Protein AF-A0A9Q5I1T0-F1 (afdb_monomer_lite)

Sequence (194 aa):
MCSSDASLDITKCILMCLVHDLAEAQVGDIAPRGGIPKEEKQRLEAEAMQNFVHVMLQSSPAALRIEALWKEYEEGQTAEARFVKGKTENQTNPSDNRSYEIHLYWLEDLDRFEMASQTLEYERRYEDKQLDAFFESSIPKLNHPEVQQWGADLMQERETMLEDRRNANNTAGPSTNAPCQERIVRAEVHVGRI

Structure (mmCIF, N/CA/C/O backbone):
data_AF-A0A9Q5I1T0-F1
#
_entry.id   AF-A0A9Q5I1T0-F1
#
loop_
_atom_site.group_PDB
_atom_site.id
_atom_site.type_symbol
_atom_site.label_atom_id
_atom_site.label_alt_id
_atom_site.label_comp_id
_atom_site.label_asym_id
_atom_site.label_entity_id
_atom_site.label_seq_id
_atom_site.pdbx_PDB_ins_code
_atom_site.Cartn_x
_atom_site.Cartn_y
_atom_site.Cartn_z
_atom_site.occupancy
_atom_site.B_iso_or_equiv
_atom_site.auth_seq_id
_atom_site.auth_comp_id
_atom_site.auth_asym_id
_atom_site.auth_atom_id
_atom_site.pdbx_PDB_model_num
ATOM 1 N N . MET A 1 1 ? 10.052 -14.413 7.413 1.00 47.06 1 MET A N 1
ATOM 2 C CA . MET A 1 1 ? 10.474 -13.745 6.158 1.00 47.06 1 MET A CA 1
ATOM 3 C C . MET A 1 1 ? 9.436 -14.055 5.096 1.00 47.06 1 MET A C 1
ATOM 5 O O . MET A 1 1 ? 8.967 -15.185 5.071 1.00 47.06 1 MET A O 1
ATOM 9 N N . CYS A 1 2 ? 9.054 -13.052 4.301 1.00 57.66 2 CYS A N 1
ATOM 10 C CA . CYS A 1 2 ? 7.760 -12.914 3.610 1.00 57.66 2 CYS A CA 1
ATOM 11 C C . CYS A 1 2 ? 7.364 -14.017 2.609 1.00 57.66 2 CYS A C 1
ATOM 13 O O . CYS A 1 2 ? 6.246 -14.002 2.111 1.00 57.66 2 CYS A O 1
ATOM 15 N N . SER A 1 3 ? 8.221 -14.996 2.328 1.00 62.88 3 SER A N 1
ATOM 16 C CA . SER A 1 3 ? 7.838 -16.232 1.645 1.00 62.88 3 SER A CA 1
ATOM 17 C C . SER A 1 3 ? 8.870 -17.325 1.915 1.00 62.88 3 SER A C 1
ATOM 19 O O . SER A 1 3 ? 10.048 -17.028 2.112 1.00 62.88 3 SER A O 1
ATOM 21 N N . SER A 1 4 ? 8.434 -18.587 1.911 1.00 67.00 4 SER A N 1
ATOM 22 C CA . SER A 1 4 ? 9.336 -19.756 1.858 1.00 67.00 4 SER A CA 1
ATOM 23 C C . SER A 1 4 ? 9.615 -20.207 0.417 1.00 67.00 4 SER A C 1
ATOM 25 O O . SER A 1 4 ? 10.323 -21.189 0.202 1.00 67.00 4 SER A O 1
ATOM 27 N N . ASP A 1 5 ? 9.034 -19.516 -0.566 1.00 72.31 5 ASP A N 1
ATOM 28 C CA . ASP A 1 5 ? 9.165 -19.831 -1.982 1.00 72.31 5 ASP A CA 1
ATOM 29 C C . ASP A 1 5 ? 10.508 -19.332 -2.533 1.00 72.31 5 ASP A C 1
ATOM 31 O O . ASP A 1 5 ? 10.741 -18.131 -2.668 1.00 72.31 5 ASP A O 1
ATOM 35 N N . ALA A 1 6 ? 11.394 -20.273 -2.859 1.00 75.44 6 ALA A N 1
ATOM 36 C CA . ALA A 1 6 ? 12.711 -19.991 -3.423 1.00 75.44 6 ALA A CA 1
ATOM 37 C C . ALA A 1 6 ? 12.673 -19.568 -4.905 1.00 75.44 6 ALA A C 1
ATOM 39 O O . ALA A 1 6 ? 13.716 -19.218 -5.456 1.00 75.44 6 ALA A O 1
ATOM 40 N N . SER A 1 7 ? 11.509 -19.634 -5.561 1.00 82.44 7 SER A N 1
ATOM 41 C CA . SER A 1 7 ? 11.339 -19.220 -6.958 1.00 82.44 7 SER A CA 1
ATOM 42 C C . SER A 1 7 ? 11.072 -17.722 -7.126 1.00 82.44 7 SER A C 1
ATOM 44 O O . SER A 1 7 ? 11.237 -17.207 -8.230 1.00 82.44 7 SER A O 1
ATOM 46 N N . LEU A 1 8 ? 10.707 -17.023 -6.046 1.00 84.62 8 LEU A N 1
ATOM 47 C CA . LEU A 1 8 ? 10.447 -15.587 -6.062 1.00 84.62 8 LEU A CA 1
ATOM 48 C C . LEU A 1 8 ? 11.734 -14.785 -5.876 1.00 84.62 8 LEU A C 1
ATOM 50 O O . LEU A 1 8 ? 12.487 -15.001 -4.921 1.00 84.62 8 LEU A O 1
ATOM 54 N N . ASP A 1 9 ? 11.936 -13.777 -6.723 1.00 89.56 9 ASP A N 1
ATOM 55 C CA . ASP A 1 9 ? 12.945 -12.758 -6.453 1.00 89.56 9 ASP A CA 1
ATOM 56 C C . ASP A 1 9 ? 12.439 -11.781 -5.379 1.00 89.56 9 ASP A C 1
ATOM 58 O O . ASP A 1 9 ? 11.791 -10.769 -5.653 1.00 89.56 9 ASP A O 1
ATOM 62 N N . ILE A 1 10 ? 12.783 -12.075 -4.124 1.00 85.75 10 ILE A N 1
ATOM 63 C CA . ILE A 1 10 ? 12.432 -11.235 -2.971 1.00 85.75 10 ILE A CA 1
ATOM 64 C C . ILE A 1 10 ? 12.995 -9.816 -3.105 1.00 85.75 10 ILE A C 1
ATOM 66 O O . ILE A 1 10 ? 12.352 -8.862 -2.667 1.00 85.75 10 ILE A O 1
ATOM 70 N N . THR A 1 11 ? 14.166 -9.647 -3.728 1.00 90.81 11 THR A N 1
ATOM 71 C CA . THR A 1 11 ? 14.749 -8.312 -3.928 1.00 90.81 11 THR A CA 1
ATOM 72 C C . THR A 1 11 ? 13.861 -7.495 -4.854 1.00 90.81 11 THR A C 1
ATOM 74 O O . THR A 1 11 ? 13.558 -6.337 -4.566 1.00 90.81 11 THR A O 1
ATOM 77 N N . LYS A 1 12 ? 13.386 -8.111 -5.938 1.00 91.94 12 LYS A N 1
ATOM 78 C CA . LYS A 1 12 ? 12.440 -7.489 -6.860 1.00 91.94 12 LYS A CA 1
ATOM 79 C C . LYS A 1 12 ? 11.101 -7.181 -6.191 1.00 91.94 12 LYS A C 1
ATOM 81 O O . LYS A 1 12 ? 10.608 -6.072 -6.374 1.00 91.94 12 LYS A O 1
ATOM 86 N N . CYS A 1 13 ? 10.556 -8.091 -5.379 1.00 89.25 13 CYS A N 1
ATOM 87 C CA . CYS A 1 13 ? 9.334 -7.834 -4.609 1.00 89.25 13 CYS A CA 1
ATOM 88 C C . CYS A 1 13 ? 9.487 -6.607 -3.699 1.00 89.25 13 CYS A C 1
ATOM 90 O O . CYS A 1 13 ? 8.640 -5.723 -3.727 1.00 89.25 13 CYS A O 1
ATOM 92 N N . ILE A 1 14 ? 10.591 -6.507 -2.948 1.00 89.44 14 ILE A N 1
ATOM 93 C CA . ILE A 1 14 ? 10.866 -5.353 -2.077 1.00 89.44 14 ILE A CA 1
ATOM 94 C C . ILE A 1 14 ? 10.955 -4.063 -2.897 1.00 89.44 14 ILE A C 1
ATOM 96 O O . ILE A 1 14 ? 10.338 -3.063 -2.539 1.00 89.44 14 ILE A O 1
ATOM 100 N N . LEU A 1 15 ? 11.698 -4.073 -4.008 1.00 93.00 15 LEU A N 1
ATOM 101 C CA . LEU A 1 15 ? 11.809 -2.903 -4.882 1.00 93.00 15 LEU A CA 1
ATOM 102 C C . LEU A 1 15 ? 10.456 -2.500 -5.477 1.00 93.00 15 LEU A C 1
ATOM 104 O O . LEU A 1 15 ? 10.192 -1.312 -5.614 1.00 93.00 15 LEU A O 1
ATOM 108 N N . MET A 1 16 ? 9.602 -3.471 -5.798 1.00 93.56 16 MET A N 1
ATOM 109 C CA . MET A 1 16 ? 8.248 -3.233 -6.284 1.00 93.56 16 MET A CA 1
ATOM 110 C C . MET A 1 16 ? 7.367 -2.593 -5.202 1.00 93.56 16 MET A C 1
ATOM 112 O O . MET A 1 16 ? 6.737 -1.576 -5.480 1.00 93.56 16 MET A O 1
ATOM 116 N N . CYS A 1 17 ? 7.403 -3.096 -3.961 1.00 90.81 17 CYS A N 1
ATOM 117 C CA . CYS A 1 17 ? 6.723 -2.466 -2.823 1.00 90.81 17 CYS A CA 1
ATOM 118 C C . CYS A 1 17 ? 7.171 -1.011 -2.618 1.00 90.81 17 CYS A C 1
ATOM 120 O O . CYS A 1 17 ? 6.362 -0.162 -2.276 1.00 90.81 17 CYS A O 1
ATOM 122 N N . LEU A 1 18 ? 8.444 -0.684 -2.852 1.00 91.44 18 LEU A N 1
ATOM 123 C CA . LEU A 1 18 ? 8.934 0.691 -2.693 1.00 91.44 18 LEU A CA 1
ATOM 124 C C . LEU A 1 18 ? 8.410 1.665 -3.756 1.00 91.44 18 LEU A C 1
ATOM 126 O O . LEU A 1 18 ? 8.433 2.871 -3.523 1.00 91.44 18 LEU A O 1
ATOM 130 N N . VAL A 1 19 ? 7.993 1.175 -4.927 1.00 94.19 19 VAL A N 1
ATOM 131 C CA . VAL A 1 19 ? 7.609 2.036 -6.059 1.00 94.19 19 VAL A CA 1
ATOM 132 C C . VAL A 1 19 ? 6.123 1.991 -6.400 1.00 94.19 19 VAL A C 1
ATOM 134 O O . VAL A 1 19 ? 5.692 2.806 -7.211 1.00 94.19 19 VAL A O 1
ATOM 137 N N . HIS A 1 20 ? 5.354 1.063 -5.823 1.00 91.88 20 HIS A N 1
ATOM 138 C CA . HIS A 1 20 ? 3.963 0.819 -6.213 1.00 91.88 20 HIS A CA 1
ATOM 139 C C . HIS A 1 20 ? 3.079 2.078 -6.112 1.00 91.88 20 HIS A C 1
ATOM 141 O O . HIS A 1 20 ? 2.450 2.444 -7.103 1.00 91.88 20 HIS A O 1
ATOM 147 N N . ASP A 1 21 ? 3.179 2.807 -4.997 1.00 92.00 21 ASP A N 1
ATOM 148 C CA . ASP A 1 21 ? 2.436 4.050 -4.738 1.00 92.00 21 ASP A CA 1
ATOM 149 C C . ASP A 1 21 ? 3.263 5.322 -5.000 1.00 92.00 21 ASP A C 1
ATOM 151 O O . ASP A 1 21 ? 2.889 6.432 -4.626 1.00 92.00 21 ASP A O 1
ATOM 155 N N . LEU A 1 22 ? 4.399 5.222 -5.705 1.00 92.75 22 LEU A N 1
ATOM 156 C CA . LEU A 1 22 ? 5.249 6.392 -5.977 1.00 92.75 22 LEU A CA 1
ATOM 157 C C . LEU A 1 22 ? 4.515 7.489 -6.774 1.00 92.75 22 LEU A C 1
ATOM 159 O O . LEU A 1 22 ? 4.820 8.674 -6.627 1.00 92.75 22 LEU A O 1
ATOM 163 N N . ALA A 1 23 ? 3.537 7.116 -7.602 1.00 93.38 23 ALA A N 1
ATOM 164 C CA . ALA A 1 23 ? 2.718 8.069 -8.348 1.00 93.38 23 ALA A CA 1
ATOM 165 C C . ALA A 1 23 ? 1.843 8.957 -7.436 1.00 93.38 23 ALA A C 1
ATOM 167 O O . ALA A 1 23 ? 1.570 10.113 -7.782 1.00 93.38 23 ALA A O 1
ATOM 168 N N . GLU A 1 24 ? 1.466 8.473 -6.249 1.00 92.06 24 GLU A N 1
ATOM 169 C CA . GLU A 1 24 ? 0.634 9.205 -5.286 1.00 92.06 24 GLU A CA 1
ATOM 170 C C . GLU A 1 24 ? 1.341 10.441 -4.721 1.00 92.06 24 GLU A C 1
ATOM 172 O O . GLU A 1 24 ? 0.691 11.406 -4.324 1.00 92.06 24 GLU A O 1
ATOM 177 N N . ALA A 1 25 ? 2.675 10.495 -4.792 1.00 91.50 25 ALA A N 1
ATOM 178 C CA . ALA A 1 25 ? 3.436 11.687 -4.424 1.00 91.50 25 ALA A CA 1
ATOM 179 C C . ALA A 1 25 ? 3.082 12.920 -5.282 1.00 91.50 25 ALA A C 1
ATOM 181 O O . ALA A 1 25 ? 3.262 14.052 -4.831 1.00 91.50 25 ALA A O 1
ATOM 182 N N . GLN A 1 26 ? 2.590 12.718 -6.512 1.00 91.94 26 GLN A N 1
ATOM 183 C CA . GLN A 1 26 ? 2.137 13.798 -7.394 1.00 91.94 26 GLN A CA 1
ATOM 184 C C . GLN A 1 26 ? 0.612 13.829 -7.553 1.00 91.94 26 GLN A C 1
ATOM 186 O O . GLN A 1 26 ? 0.037 14.916 -7.615 1.00 91.94 26 GLN A O 1
ATOM 191 N N . VAL A 1 27 ? -0.041 12.668 -7.640 1.00 90.75 27 VAL A N 1
ATOM 192 C CA . VAL A 1 27 ? -1.500 12.577 -7.837 1.00 90.75 27 VAL A CA 1
ATOM 193 C C . VAL A 1 27 ? -2.272 12.838 -6.535 1.00 90.75 27 VAL A C 1
ATOM 195 O O . VAL A 1 27 ? -3.406 13.317 -6.573 1.00 90.75 27 VAL A O 1
ATOM 198 N N . GLY A 1 28 ? -1.638 12.588 -5.389 1.00 86.38 28 GLY A N 1
ATOM 199 C CA . GLY A 1 28 ? -2.303 12.413 -4.104 1.00 86.38 28 GLY A CA 1
ATOM 200 C C . GLY A 1 28 ? -2.883 11.004 -3.962 1.00 86.38 28 GLY A C 1
ATOM 201 O O . GLY A 1 28 ? -3.134 10.326 -4.958 1.00 86.38 28 GLY A O 1
ATOM 202 N N . ASP A 1 29 ? -3.119 10.589 -2.719 1.00 83.69 29 ASP A N 1
ATOM 203 C CA . ASP A 1 29 ? -3.815 9.339 -2.400 1.00 83.69 29 ASP A CA 1
ATOM 204 C C . ASP A 1 29 ? -5.290 9.444 -2.837 1.00 83.69 29 ASP A C 1
ATOM 206 O O . ASP A 1 29 ? -6.129 10.100 -2.199 1.00 83.69 29 ASP A O 1
ATOM 210 N N . ILE A 1 30 ? -5.604 8.839 -3.987 1.00 81.38 30 ILE A N 1
ATOM 211 C CA . ILE A 1 30 ? -6.975 8.741 -4.492 1.00 81.38 30 ILE A CA 1
ATOM 212 C C . ILE A 1 30 ? -7.669 7.585 -3.771 1.00 81.38 30 ILE A C 1
ATOM 214 O O . ILE A 1 30 ? -7.737 6.451 -4.258 1.00 81.38 30 ILE A O 1
ATOM 218 N N . ALA A 1 31 ? -8.285 7.909 -2.637 1.00 72.38 31 ALA A N 1
ATOM 219 C CA . ALA A 1 31 ? -9.096 6.957 -1.897 1.00 72.38 31 ALA A CA 1
ATOM 220 C C . ALA A 1 31 ? -10.288 6.442 -2.742 1.00 72.38 31 ALA A C 1
ATOM 222 O O . ALA A 1 31 ? -10.907 7.212 -3.485 1.00 72.38 31 ALA A O 1
ATOM 223 N N . PRO A 1 32 ? -10.747 5.188 -2.549 1.00 66.31 32 PRO A N 1
ATOM 224 C CA . PRO A 1 32 ? -11.898 4.625 -3.271 1.00 66.31 32 PRO A CA 1
ATOM 225 C C . PRO A 1 32 ? -13.201 5.433 -3.142 1.00 66.31 32 PRO A C 1
ATOM 227 O O . PRO A 1 32 ? -14.089 5.340 -3.987 1.00 66.31 32 PRO A O 1
ATOM 230 N N . ARG A 1 33 ? -13.332 6.240 -2.080 1.00 68.44 33 ARG A N 1
ATOM 231 C CA . ARG A 1 33 ? -14.484 7.132 -1.857 1.00 68.44 33 ARG A CA 1
ATOM 232 C C . ARG A 1 33 ? -14.395 8.446 -2.643 1.00 68.44 33 ARG A C 1
ATOM 234 O O . ARG A 1 33 ? -15.371 9.186 -2.673 1.00 68.44 33 ARG A O 1
ATOM 241 N N . GLY A 1 34 ? -13.258 8.729 -3.281 1.00 67.81 34 GLY A N 1
ATOM 242 C CA . GLY A 1 34 ? -12.997 9.948 -4.049 1.00 67.81 34 GLY A CA 1
ATOM 243 C C . GLY A 1 34 ? -13.776 10.054 -5.363 1.00 67.81 34 GLY A C 1
ATOM 244 O O . GLY A 1 34 ? -13.722 11.090 -6.016 1.00 67.81 34 GLY A O 1
ATOM 245 N N . GLY A 1 35 ? -14.511 9.008 -5.762 1.00 79.31 35 GLY A N 1
ATOM 246 C CA . GLY A 1 35 ? -15.403 9.035 -6.927 1.00 79.31 35 GLY A CA 1
ATOM 247 C C . GLY A 1 35 ? -14.695 9.039 -8.286 1.00 79.31 35 GLY A C 1
ATOM 248 O O . GLY A 1 35 ? -15.367 9.121 -9.313 1.00 79.31 35 GLY A O 1
ATOM 249 N N . ILE A 1 36 ? -13.365 8.928 -8.308 1.00 85.50 36 ILE A N 1
ATOM 250 C CA . ILE A 1 36 ? -12.577 8.815 -9.536 1.00 85.50 36 ILE A CA 1
ATOM 251 C C . ILE A 1 36 ? -12.686 7.371 -10.057 1.00 85.50 36 ILE A C 1
ATOM 253 O O . ILE A 1 36 ? -12.402 6.431 -9.309 1.00 85.50 36 ILE A O 1
ATOM 257 N N . PRO A 1 37 ? -13.104 7.157 -11.319 1.00 90.38 37 PRO A N 1
ATOM 258 C CA . PRO A 1 37 ? -13.123 5.829 -11.922 1.00 90.38 37 PRO A CA 1
ATOM 259 C C . PRO A 1 37 ? -11.736 5.182 -11.907 1.00 90.38 37 PRO A C 1
ATOM 261 O O . PRO A 1 37 ? -10.729 5.862 -12.087 1.00 90.38 37 PRO A O 1
ATOM 264 N N . LYS A 1 38 ? -11.679 3.853 -11.772 1.00 85.94 38 LYS A N 1
ATOM 265 C CA . LYS A 1 38 ? -10.409 3.106 -11.742 1.00 85.94 38 LYS A CA 1
ATOM 266 C C . LYS A 1 38 ? -9.508 3.417 -12.943 1.00 85.94 38 LYS A C 1
ATOM 268 O O . LYS A 1 38 ? -8.311 3.599 -12.776 1.00 85.94 38 LYS A O 1
ATOM 273 N N . GLU A 1 39 ? -10.092 3.497 -14.132 1.00 89.56 39 GLU A N 1
ATOM 274 C CA . GLU A 1 39 ? -9.377 3.809 -15.376 1.00 89.56 39 GLU A CA 1
ATOM 275 C C . GLU A 1 39 ? -8.750 5.208 -15.338 1.00 89.56 39 GL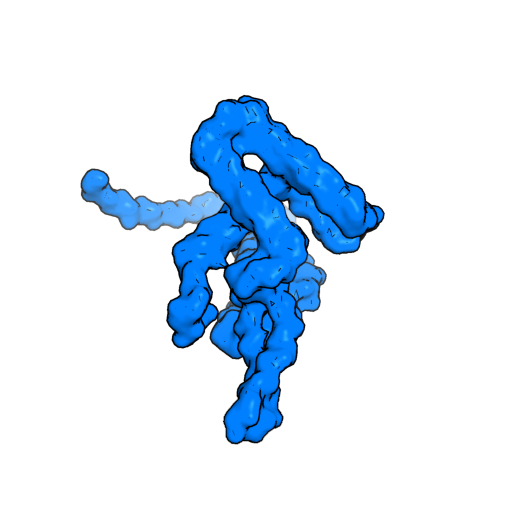U A C 1
ATOM 277 O O . GLU A 1 39 ? -7.627 5.397 -15.798 1.00 89.56 39 GLU A O 1
ATOM 282 N N . GLU A 1 40 ? -9.444 6.177 -14.738 1.00 91.50 40 GLU A N 1
ATOM 283 C CA . GLU A 1 40 ? -8.930 7.537 -14.592 1.00 91.50 40 GLU A CA 1
ATOM 284 C C . GLU A 1 40 ? -7.835 7.613 -13.523 1.00 91.50 40 GLU A C 1
ATOM 286 O O . GLU A 1 40 ? -6.821 8.260 -13.765 1.00 91.50 40 GLU A O 1
ATOM 291 N N . LYS A 1 41 ? -7.967 6.888 -12.399 1.00 90.25 41 LYS A N 1
ATOM 292 C CA . LYS A 1 41 ? -6.878 6.729 -11.411 1.00 90.25 41 LYS A CA 1
ATOM 293 C C . LYS A 1 41 ? -5.613 6.209 -12.096 1.00 90.25 41 LYS A C 1
ATOM 295 O O . LYS A 1 41 ? -4.567 6.841 -12.018 1.00 90.25 41 LYS A O 1
ATOM 300 N N . GLN A 1 42 ? -5.739 5.124 -12.859 1.00 91.00 42 GLN A N 1
ATOM 301 C CA . GLN A 1 42 ? -4.615 4.526 -13.582 1.00 91.00 42 GLN A CA 1
ATOM 302 C C . GLN A 1 42 ? -4.009 5.477 -14.620 1.00 91.00 42 GLN A C 1
ATOM 304 O O . GLN A 1 42 ? -2.789 5.525 -14.773 1.00 91.00 42 GLN A O 1
ATOM 309 N N . ARG A 1 43 ? -4.838 6.258 -15.326 1.00 95.12 43 ARG A N 1
ATOM 310 C CA . ARG A 1 43 ? -4.359 7.269 -16.277 1.00 95.12 43 ARG A CA 1
ATOM 311 C C . ARG A 1 43 ? -3.547 8.360 -15.575 1.00 95.12 43 ARG A C 1
ATOM 313 O O . ARG A 1 43 ? -2.467 8.700 -16.055 1.00 95.12 43 ARG A O 1
ATOM 320 N N . LEU A 1 44 ? -4.056 8.894 -14.463 1.00 94.31 44 LEU A N 1
ATOM 321 C CA . LEU A 1 44 ? -3.392 9.936 -13.673 1.00 94.31 44 LEU A CA 1
ATOM 322 C C . LEU A 1 44 ? -2.070 9.433 -13.082 1.00 94.31 44 LEU A C 1
ATOM 324 O O . LEU A 1 44 ? -1.058 10.127 -13.156 1.00 94.31 44 LEU A O 1
ATOM 328 N N . GLU A 1 45 ? -2.054 8.211 -12.556 1.00 94.88 45 GLU A N 1
ATOM 329 C CA . GLU A 1 45 ? -0.846 7.597 -11.997 1.00 94.88 45 GLU A CA 1
ATOM 330 C C . GLU A 1 45 ? 0.205 7.309 -13.067 1.00 94.88 45 GLU A C 1
ATOM 332 O O . GLU A 1 45 ? 1.387 7.590 -12.862 1.00 94.88 45 GLU A O 1
ATOM 337 N N . ALA A 1 46 ? -0.216 6.834 -14.243 1.00 94.69 46 ALA A N 1
ATOM 338 C CA . ALA A 1 46 ? 0.681 6.659 -15.379 1.00 94.69 46 ALA A CA 1
ATOM 339 C C . ALA A 1 46 ? 1.293 7.997 -15.823 1.00 94.69 46 ALA A C 1
ATOM 341 O O . ALA A 1 46 ? 2.495 8.069 -16.075 1.00 94.69 46 ALA A O 1
ATOM 342 N N . GLU A 1 47 ? 0.492 9.064 -15.892 1.00 95.94 47 GLU A N 1
ATOM 343 C CA . GLU A 1 47 ? 0.956 10.412 -16.239 1.00 95.94 47 GLU A CA 1
ATOM 344 C C . GLU A 1 47 ? 1.963 10.954 -15.209 1.00 95.94 47 GLU A C 1
ATOM 346 O O . GLU A 1 47 ? 3.020 11.473 -15.582 1.00 95.94 47 GLU A O 1
ATOM 351 N N . ALA A 1 48 ? 1.693 10.765 -13.916 1.00 95.44 48 ALA A N 1
ATOM 352 C CA . ALA A 1 48 ? 2.621 11.120 -12.847 1.00 95.44 48 ALA A CA 1
ATOM 353 C C . ALA A 1 48 ? 3.935 10.334 -12.939 1.00 95.44 48 ALA A C 1
ATOM 355 O O . ALA A 1 48 ? 5.013 10.923 -12.843 1.00 95.44 48 ALA A O 1
ATOM 356 N N . MET A 1 49 ? 3.870 9.025 -13.197 1.00 95.50 49 MET A N 1
ATOM 357 C CA . MET A 1 49 ? 5.064 8.197 -13.356 1.00 95.50 49 MET A CA 1
ATOM 358 C C . MET A 1 49 ? 5.903 8.634 -14.564 1.00 95.50 49 MET A C 1
ATOM 360 O O . MET A 1 49 ? 7.125 8.742 -14.456 1.00 95.50 49 MET A O 1
ATOM 364 N N . GLN A 1 50 ? 5.263 8.968 -15.692 1.00 94.38 50 GLN A N 1
ATOM 365 C CA . GLN A 1 50 ? 5.953 9.534 -16.858 1.00 94.38 50 GLN A CA 1
ATOM 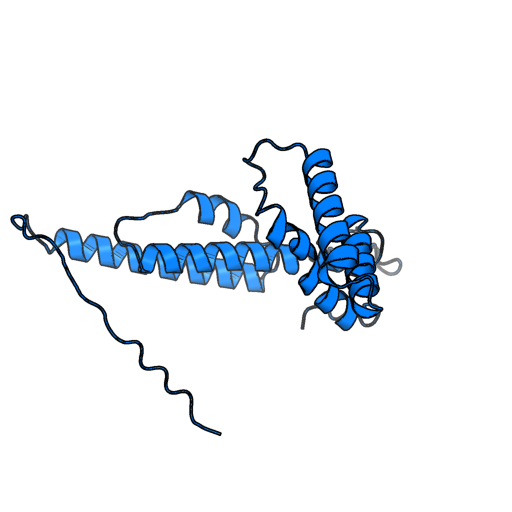366 C C . GLN A 1 50 ? 6.703 10.821 -16.495 1.00 94.38 50 GLN A C 1
ATOM 368 O O . GLN A 1 50 ? 7.874 10.979 -16.849 1.00 94.38 50 GLN A O 1
ATOM 373 N N . ASN A 1 51 ? 6.057 11.729 -15.760 1.00 94.19 51 ASN A N 1
ATOM 374 C CA . ASN A 1 51 ? 6.681 12.972 -15.316 1.00 94.19 51 ASN A CA 1
ATOM 375 C C . ASN A 1 51 ? 7.871 12.714 -14.371 1.00 94.19 51 ASN A C 1
ATOM 377 O O . ASN A 1 51 ? 8.969 13.227 -14.603 1.00 94.19 51 ASN A O 1
ATOM 381 N N . PHE A 1 52 ? 7.698 11.869 -13.350 1.00 92.25 52 PHE A N 1
ATOM 382 C CA . PHE A 1 52 ? 8.777 11.492 -12.432 1.00 92.25 52 PHE A CA 1
ATOM 383 C C . PHE A 1 52 ? 9.988 10.918 -13.176 1.00 92.25 52 PHE A C 1
ATOM 385 O O . PHE A 1 52 ? 11.119 11.376 -12.996 1.00 92.25 52 PHE A O 1
ATOM 392 N N . VAL A 1 53 ? 9.760 9.935 -14.043 1.00 93.12 53 VAL A N 1
ATOM 393 C CA . VAL A 1 53 ? 10.826 9.178 -14.707 1.00 93.12 53 VAL A CA 1
ATOM 394 C C . VAL A 1 53 ? 11.541 10.022 -15.757 1.00 93.12 53 VAL A C 1
ATOM 396 O O . VAL A 1 53 ? 12.776 10.077 -15.777 1.00 93.12 53 VAL A O 1
ATOM 399 N N . HIS A 1 54 ? 10.791 10.694 -16.628 1.00 92.75 54 HIS A N 1
ATOM 400 C CA . HIS A 1 54 ? 11.370 11.346 -17.800 1.00 92.75 54 HIS A CA 1
ATOM 401 C C . HIS A 1 54 ? 11.754 12.803 -17.560 1.00 92.75 54 HIS A C 1
ATOM 403 O O . HIS A 1 54 ? 12.750 13.252 -18.128 1.00 92.75 54 HIS A O 1
ATOM 409 N N . VAL A 1 55 ? 11.021 13.527 -16.710 1.00 90.69 55 VAL A N 1
ATOM 410 C CA . VAL A 1 55 ? 11.283 14.948 -16.442 1.00 90.69 55 VAL A CA 1
ATOM 411 C C . VAL A 1 55 ? 12.184 15.108 -15.223 1.00 90.69 55 VAL A C 1
ATOM 413 O O . VAL A 1 55 ? 13.258 15.699 -15.331 1.00 90.69 55 VAL A O 1
ATOM 416 N N . MET A 1 56 ? 11.795 14.556 -14.070 1.00 90.88 56 MET A N 1
ATOM 417 C CA . MET A 1 56 ? 12.541 14.768 -12.820 1.00 90.88 56 MET A CA 1
ATOM 418 C C . MET A 1 56 ? 13.831 13.946 -12.768 1.00 90.88 56 MET A C 1
ATOM 420 O O . MET A 1 56 ? 14.893 14.475 -12.443 1.00 90.88 56 MET A O 1
ATOM 424 N N . LEU A 1 57 ? 13.753 12.661 -13.121 1.00 92.19 57 LEU A N 1
ATOM 425 C CA . LEU A 1 57 ? 14.887 11.731 -13.085 1.00 92.19 57 LEU A CA 1
ATOM 426 C C . LEU A 1 57 ? 15.615 11.597 -14.434 1.00 92.19 57 LEU A C 1
ATOM 428 O O . LEU A 1 57 ? 16.523 10.769 -14.570 1.00 92.19 57 LEU A O 1
ATOM 432 N N . GLN A 1 58 ? 15.221 12.417 -15.415 1.00 93.94 58 GLN A N 1
ATOM 433 C CA . GLN A 1 58 ? 15.879 12.593 -16.714 1.00 93.94 58 GLN A CA 1
ATOM 434 C C . GLN A 1 58 ? 16.138 11.280 -17.467 1.00 93.94 58 GLN A C 1
ATOM 436 O O . GLN A 1 58 ? 17.162 11.126 -18.130 1.00 93.94 58 GLN A O 1
ATOM 441 N N . SER A 1 59 ? 15.221 10.311 -17.365 1.00 94.75 59 SER A N 1
ATOM 442 C CA . SER A 1 59 ? 15.335 9.002 -18.029 1.00 94.75 59 SER A CA 1
ATOM 443 C C . SER A 1 59 ? 16.642 8.259 -17.717 1.00 94.75 59 SER A C 1
ATOM 445 O O . SER A 1 59 ? 17.155 7.505 -18.546 1.00 94.75 59 SER A O 1
ATOM 447 N N . SER A 1 60 ? 17.211 8.476 -16.528 1.00 96.62 60 SER A N 1
ATOM 448 C CA . SER A 1 60 ? 18.392 7.730 -16.095 1.00 96.62 60 SER A CA 1
ATOM 449 C C . SER A 1 60 ? 18.114 6.216 -16.077 1.00 96.62 60 SER A C 1
ATOM 451 O O . SER A 1 60 ? 16.962 5.795 -15.929 1.00 96.62 60 SER A O 1
ATOM 453 N N . PRO A 1 61 ? 19.145 5.353 -16.149 1.00 96.62 61 PRO A N 1
ATOM 454 C CA . PRO A 1 61 ? 18.943 3.905 -16.077 1.00 96.62 61 PRO A CA 1
ATOM 455 C C . PRO A 1 61 ? 18.187 3.446 -14.822 1.00 96.62 61 PRO A C 1
ATOM 457 O O . PRO A 1 61 ? 17.468 2.453 -14.871 1.00 96.62 61 PRO A O 1
ATOM 460 N N . ALA A 1 62 ? 18.332 4.161 -13.701 1.00 94.06 62 ALA A N 1
ATOM 461 C CA . ALA A 1 62 ? 17.569 3.897 -12.485 1.00 94.06 62 ALA A CA 1
ATOM 462 C C . ALA A 1 62 ? 16.091 4.295 -12.634 1.00 94.06 62 ALA A C 1
ATOM 464 O O . ALA A 1 62 ? 15.218 3.524 -12.250 1.00 94.06 62 ALA A O 1
ATOM 465 N N . ALA A 1 63 ? 15.808 5.446 -13.251 1.00 94.62 63 ALA A N 1
ATOM 466 C CA . ALA A 1 63 ? 14.444 5.905 -13.511 1.00 94.62 63 ALA A CA 1
ATOM 467 C C . ALA A 1 63 ? 13.665 4.917 -14.391 1.00 94.62 63 ALA A C 1
ATOM 469 O O . ALA A 1 63 ? 12.541 4.552 -14.069 1.00 94.62 63 ALA A O 1
ATOM 470 N N . LEU A 1 64 ? 14.297 4.414 -15.454 1.00 95.88 64 LEU A N 1
ATOM 471 C CA . LEU A 1 64 ? 13.681 3.424 -16.343 1.00 95.88 64 LEU A CA 1
ATOM 472 C C . LEU A 1 64 ? 13.409 2.088 -15.631 1.00 95.88 64 LEU A C 1
ATOM 474 O O . LEU A 1 64 ? 12.447 1.399 -15.956 1.00 95.88 64 LEU A O 1
ATOM 478 N N . ARG A 1 65 ? 14.230 1.717 -14.635 1.00 95.44 65 ARG A N 1
ATOM 479 C CA . ARG A 1 65 ? 13.969 0.538 -13.790 1.00 95.44 65 ARG A CA 1
ATOM 480 C C . ARG A 1 65 ? 12.766 0.748 -12.874 1.00 95.44 65 ARG A C 1
ATOM 482 O O . ARG A 1 65 ? 11.978 -0.177 -12.730 1.00 95.44 65 ARG A O 1
ATOM 489 N N . ILE A 1 66 ? 12.624 1.938 -12.286 1.00 95.75 66 ILE A N 1
ATOM 490 C CA . ILE A 1 66 ? 11.450 2.305 -11.476 1.00 95.75 66 ILE A CA 1
ATOM 491 C C . ILE A 1 66 ? 10.185 2.215 -12.331 1.00 95.75 66 ILE A C 1
ATOM 493 O O . ILE A 1 66 ? 9.232 1.549 -11.940 1.00 95.75 66 ILE A O 1
ATOM 497 N N . GLU A 1 67 ? 10.209 2.808 -13.527 1.00 95.88 67 GLU A N 1
ATOM 498 C CA . GLU A 1 67 ? 9.082 2.760 -14.461 1.00 95.88 67 GLU A CA 1
ATOM 499 C C . GLU A 1 67 ? 8.697 1.320 -14.828 1.00 95.88 67 GLU A C 1
ATOM 501 O O . GLU A 1 67 ? 7.518 0.975 -14.849 1.00 95.88 67 GLU A O 1
ATOM 506 N N . ALA A 1 68 ? 9.690 0.468 -15.104 1.00 96.69 68 ALA A N 1
ATOM 507 C CA . ALA A 1 68 ? 9.464 -0.933 -15.440 1.00 96.69 68 ALA A CA 1
ATOM 508 C C . ALA A 1 68 ? 8.851 -1.718 -14.270 1.00 96.69 68 ALA A C 1
ATOM 510 O O . ALA A 1 68 ? 7.903 -2.469 -14.482 1.00 96.69 68 ALA A O 1
ATOM 511 N N . LEU A 1 69 ? 9.352 -1.521 -13.045 1.00 96.38 69 LEU A N 1
ATOM 512 C CA . LEU A 1 69 ? 8.805 -2.155 -11.841 1.00 96.38 69 LEU A CA 1
ATOM 513 C C . LEU A 1 69 ? 7.364 -1.712 -11.569 1.00 96.38 69 LEU A C 1
ATOM 515 O O . LEU A 1 69 ? 6.518 -2.553 -11.275 1.00 96.38 69 LEU A O 1
ATOM 519 N N . TRP A 1 70 ? 7.082 -0.414 -11.702 1.00 96.19 70 TRP A N 1
ATOM 520 C CA . TRP A 1 70 ? 5.737 0.128 -11.521 1.00 96.19 70 TRP A CA 1
ATOM 521 C C . TRP A 1 70 ? 4.755 -0.427 -12.565 1.00 96.19 70 TRP A C 1
ATOM 523 O O . TRP A 1 70 ? 3.676 -0.894 -12.207 1.00 96.19 70 TRP A O 1
ATOM 533 N N . LYS A 1 71 ? 5.146 -0.475 -13.849 1.00 95.62 71 LYS A N 1
ATOM 534 C CA . LYS A 1 71 ? 4.323 -1.089 -14.909 1.00 95.62 71 LYS A CA 1
ATOM 535 C C . LYS A 1 71 ? 4.050 -2.564 -14.634 1.00 95.62 71 LYS A C 1
ATOM 537 O O . LYS A 1 71 ? 2.915 -3.012 -14.760 1.00 95.62 71 LYS A O 1
ATOM 542 N N . GLU A 1 72 ? 5.074 -3.307 -14.221 1.00 95.25 72 GLU A N 1
ATOM 543 C CA . GLU A 1 72 ? 4.939 -4.725 -13.900 1.00 95.25 72 GLU A CA 1
ATOM 544 C C . GLU A 1 72 ? 3.966 -4.961 -12.731 1.00 95.25 72 GLU A C 1
ATOM 546 O O . GLU A 1 72 ? 3.118 -5.856 -12.801 1.00 95.25 72 GLU A O 1
ATOM 551 N N . TYR A 1 73 ? 4.044 -4.130 -11.686 1.00 92.81 73 TYR A N 1
ATOM 552 C CA . TYR A 1 73 ? 3.086 -4.138 -10.579 1.00 92.81 73 TYR A CA 1
ATOM 553 C C . TYR A 1 73 ? 1.655 -3.850 -11.051 1.00 92.81 73 TYR A C 1
ATOM 555 O O . TYR A 1 73 ? 0.705 -4.538 -10.656 1.00 92.81 73 TYR A O 1
ATOM 563 N N . GLU A 1 74 ? 1.481 -2.851 -11.918 1.00 91.75 74 GLU A N 1
ATOM 564 C CA . GLU A 1 74 ? 0.165 -2.471 -12.424 1.00 91.75 74 GLU A CA 1
ATOM 565 C C . GLU A 1 74 ? -0.485 -3.575 -13.258 1.00 91.75 74 GLU A C 1
ATOM 567 O O . GLU A 1 74 ? -1.642 -3.941 -13.005 1.00 91.75 74 GLU A O 1
ATOM 572 N N . GLU A 1 75 ? 0.285 -4.182 -14.162 1.00 91.88 75 GLU A N 1
ATOM 573 C CA . GLU A 1 75 ? -0.135 -5.320 -14.980 1.00 91.88 75 GLU A CA 1
ATOM 574 C C . GLU A 1 75 ? -0.461 -6.554 -14.124 1.00 91.88 75 GLU A C 1
ATOM 576 O O . GLU A 1 75 ? -1.464 -7.239 -14.359 1.00 91.88 75 GLU A O 1
ATOM 581 N N . GLY A 1 76 ? 0.351 -6.831 -13.097 1.00 89.62 76 GLY A N 1
ATOM 582 C CA . GLY A 1 76 ? 0.095 -7.897 -12.130 1.00 89.62 76 GLY A CA 1
ATOM 583 C C . GLY A 1 76 ? 0.108 -9.299 -12.743 1.00 89.62 76 GLY A C 1
ATOM 584 O O . GLY A 1 76 ? -0.723 -10.126 -12.363 1.00 89.62 76 GLY A O 1
ATOM 585 N N . GLN A 1 77 ? 0.982 -9.543 -13.726 1.00 87.69 77 GLN A N 1
ATOM 586 C CA . GLN A 1 77 ? 1.072 -10.818 -14.456 1.00 87.69 77 GLN A CA 1
ATOM 587 C C . GLN A 1 77 ? 2.220 -11.713 -13.967 1.00 87.69 77 GLN A C 1
ATOM 589 O O . GLN A 1 77 ? 2.099 -12.942 -13.974 1.00 87.69 77 GLN A O 1
ATOM 594 N N . THR A 1 78 ? 3.330 -11.116 -13.525 1.00 90.19 78 THR A N 1
ATOM 595 C CA . THR A 1 78 ? 4.510 -11.849 -13.046 1.00 90.19 78 THR A CA 1
ATOM 596 C C . THR A 1 78 ? 4.264 -12.475 -11.677 1.00 90.19 78 THR A C 1
ATOM 598 O O . THR A 1 78 ? 3.348 -12.076 -10.955 1.00 90.19 78 THR A O 1
ATOM 601 N N . ALA A 1 79 ? 5.066 -13.481 -11.318 1.00 87.62 79 ALA A N 1
ATOM 602 C CA . ALA A 1 79 ? 4.962 -14.126 -10.012 1.00 87.62 79 ALA A CA 1
ATOM 603 C C . ALA A 1 79 ? 5.201 -13.114 -8.881 1.00 87.62 79 ALA A C 1
ATOM 605 O O . ALA A 1 79 ? 4.429 -13.078 -7.927 1.00 87.62 79 ALA A O 1
ATOM 606 N N . GLU A 1 80 ? 6.194 -12.232 -9.0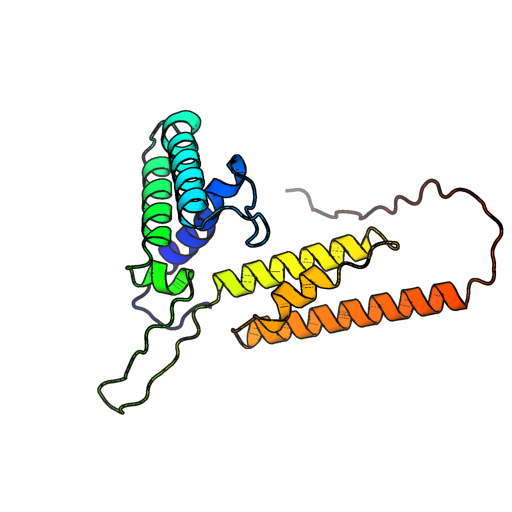36 1.00 88.44 80 GLU A N 1
ATOM 607 C CA . GLU A 1 80 ? 6.490 -11.164 -8.082 1.00 88.44 80 GLU A CA 1
ATOM 608 C C . GLU A 1 80 ? 5.357 -10.141 -7.999 1.00 88.44 80 GLU A C 1
ATOM 610 O O . GLU A 1 80 ? 4.925 -9.816 -6.900 1.00 88.44 80 GLU A O 1
ATOM 615 N N . ALA A 1 81 ? 4.807 -9.672 -9.124 1.00 89.50 81 ALA A N 1
ATOM 616 C CA . ALA A 1 81 ? 3.713 -8.703 -9.085 1.00 89.50 81 ALA A CA 1
ATOM 617 C C . ALA A 1 81 ? 2.431 -9.295 -8.493 1.00 89.50 81 ALA A C 1
ATOM 619 O O . ALA A 1 81 ? 1.731 -8.625 -7.739 1.00 89.50 81 ALA A O 1
ATOM 620 N N . ARG A 1 82 ? 2.128 -10.565 -8.784 1.00 85.19 82 ARG A N 1
ATOM 621 C CA . ARG A 1 82 ? 0.998 -11.272 -8.161 1.00 85.19 82 ARG A CA 1
ATOM 622 C C . ARG A 1 82 ? 1.218 -11.486 -6.668 1.00 85.19 82 ARG A C 1
ATOM 624 O O . ARG A 1 82 ? 0.268 -11.329 -5.904 1.00 85.19 82 ARG A O 1
ATOM 631 N N . PHE A 1 83 ? 2.457 -11.784 -6.274 1.00 83.12 83 PHE A N 1
ATOM 632 C CA . PHE A 1 83 ? 2.869 -11.891 -4.879 1.00 83.12 83 PHE A CA 1
ATOM 633 C C . PHE A 1 83 ? 2.733 -10.563 -4.136 1.00 83.12 83 PHE A C 1
ATOM 635 O O . PHE A 1 83 ? 2.184 -10.535 -3.046 1.00 83.12 83 PHE A O 1
ATOM 642 N N . VAL A 1 84 ? 3.190 -9.458 -4.718 1.00 86.06 84 VAL A N 1
ATOM 643 C CA . VAL A 1 84 ? 3.129 -8.141 -4.075 1.00 86.06 84 VAL A CA 1
ATOM 644 C C . VAL A 1 84 ? 1.689 -7.614 -4.026 1.00 86.06 84 VAL A C 1
ATOM 646 O O . VAL A 1 84 ? 1.268 -7.082 -3.006 1.00 86.06 84 VAL A O 1
ATOM 649 N N . LYS A 1 85 ? 0.900 -7.812 -5.089 1.00 82.88 85 LYS A N 1
ATOM 650 C CA . LYS A 1 85 ? -0.480 -7.302 -5.217 1.00 82.88 85 LYS A CA 1
ATOM 651 C C . LYS A 1 85 ? -1.542 -8.172 -4.533 1.00 82.88 85 LYS A C 1
ATOM 653 O O . LYS A 1 85 ? -2.725 -7.890 -4.673 1.00 82.88 85 LYS A O 1
ATOM 658 N N . GLY A 1 86 ? -1.164 -9.279 -3.889 1.00 71.50 86 GLY A N 1
ATOM 659 C CA . GLY A 1 86 ? -2.118 -10.164 -3.213 1.00 71.50 86 GLY A CA 1
ATOM 660 C C . GLY A 1 86 ? -3.183 -10.780 -4.125 1.00 71.50 86 GLY A C 1
ATOM 661 O O . GLY A 1 86 ? -4.311 -11.015 -3.696 1.00 71.50 86 GLY A O 1
ATOM 662 N N . LYS A 1 87 ? -2.872 -11.060 -5.399 1.00 60.97 87 LYS A N 1
ATOM 663 C CA . LYS A 1 87 ? -3.825 -11.776 -6.263 1.00 60.97 87 LYS A CA 1
ATOM 664 C C . LYS A 1 87 ? -3.740 -13.271 -5.977 1.00 60.97 87 LYS A C 1
ATOM 666 O O . LYS A 1 87 ? -2.740 -13.911 -6.297 1.00 60.97 87 LYS A O 1
ATOM 671 N N . THR A 1 88 ? -4.804 -13.825 -5.403 1.00 52.16 88 THR A N 1
ATOM 672 C CA . THR A 1 88 ? -4.962 -15.266 -5.209 1.00 52.16 88 THR A CA 1
ATOM 673 C C . THR A 1 88 ? -4.937 -15.982 -6.555 1.00 52.16 88 THR A C 1
ATOM 675 O O . THR A 1 88 ? -5.842 -15.854 -7.379 1.00 52.16 88 THR A O 1
ATOM 678 N N . GLU A 1 89 ? -3.890 -16.770 -6.778 1.00 52.59 89 GLU A N 1
ATOM 679 C CA . GLU A 1 89 ? -3.947 -17.869 -7.730 1.00 52.59 89 GLU A CA 1
ATOM 680 C C . GLU A 1 89 ? -4.201 -19.155 -6.958 1.00 52.59 89 GLU A C 1
ATOM 682 O O . GLU A 1 89 ? -3.454 -19.510 -6.047 1.00 52.59 89 GLU A O 1
ATOM 687 N N . ASN A 1 90 ? -5.262 -19.865 -7.338 1.00 52.66 90 ASN A N 1
ATOM 688 C CA . ASN A 1 90 ? -5.506 -21.218 -6.862 1.00 52.66 90 ASN A CA 1
ATOM 689 C C . ASN A 1 90 ? -4.388 -22.125 -7.383 1.00 52.66 90 ASN A C 1
ATOM 691 O O . ASN A 1 90 ? -4.473 -22.650 -8.494 1.00 52.66 90 ASN A O 1
ATOM 695 N N . GLN A 1 91 ? -3.340 -22.319 -6.587 1.00 51.25 91 GLN A N 1
ATOM 696 C CA . GLN A 1 91 ? -2.332 -23.327 -6.875 1.00 51.25 91 GLN A CA 1
ATOM 697 C C . GLN A 1 91 ? -2.854 -24.679 -6.398 1.00 51.25 91 GLN A C 1
ATOM 699 O O . GLN A 1 91 ? -3.022 -24.924 -5.203 1.00 51.25 91 GLN A O 1
ATOM 704 N N . THR A 1 92 ? -3.139 -25.559 -7.355 1.00 50.22 92 THR A N 1
ATOM 705 C CA . THR A 1 92 ? -3.451 -26.965 -7.091 1.00 50.22 92 THR A CA 1
ATOM 706 C C . THR A 1 92 ? -2.152 -27.749 -7.142 1.00 50.22 92 THR A C 1
ATOM 708 O O . THR A 1 92 ? -1.474 -27.755 -8.169 1.00 50.22 92 THR A O 1
ATOM 711 N N . ASN A 1 93 ? -1.790 -28.416 -6.048 1.00 50.72 93 ASN A N 1
ATOM 712 C CA . ASN A 1 93 ? -0.638 -29.303 -6.057 1.00 50.72 93 ASN A CA 1
ATOM 713 C C . ASN A 1 93 ? -0.976 -30.556 -6.888 1.00 50.72 93 ASN A C 1
ATOM 715 O O . ASN A 1 93 ? -1.868 -31.317 -6.498 1.00 50.72 93 ASN A O 1
ATOM 719 N N . PRO A 1 94 ? -0.273 -30.818 -8.008 1.00 56.03 94 PRO A N 1
ATOM 720 C CA . PRO A 1 94 ? -0.590 -31.946 -8.886 1.00 56.03 94 PRO A CA 1
ATOM 721 C C . PRO A 1 94 ? -0.439 -33.312 -8.205 1.00 56.03 94 PRO A C 1
ATOM 723 O O . PRO A 1 94 ? -0.950 -34.307 -8.711 1.00 56.03 94 PRO A O 1
ATOM 726 N N . SER A 1 95 ? 0.294 -33.371 -7.087 1.00 61.47 95 SER A N 1
ATOM 727 C CA . SER A 1 95 ? 0.644 -34.616 -6.398 1.00 61.47 95 SER A CA 1
ATOM 728 C C . SER A 1 95 ? -0.345 -35.055 -5.313 1.00 61.47 95 SER A C 1
ATOM 730 O O . SER A 1 95 ? -0.447 -36.254 -5.064 1.00 61.47 95 SER A O 1
ATOM 732 N N . ASP A 1 96 ? -1.095 -34.139 -4.690 1.00 72.69 96 ASP A N 1
ATOM 733 C CA . ASP A 1 96 ? -2.059 -34.488 -3.631 1.00 72.69 96 ASP A CA 1
ATOM 734 C C . ASP A 1 96 ? -3.445 -33.844 -3.795 1.00 72.69 96 ASP A C 1
ATOM 736 O O . ASP A 1 96 ? -4.324 -34.064 -2.960 1.00 72.69 96 ASP A O 1
ATOM 740 N N . ASN A 1 97 ? -3.662 -33.079 -4.872 1.00 56.25 97 ASN A N 1
ATOM 741 C CA . ASN A 1 97 ? -4.901 -32.350 -5.140 1.00 56.25 97 ASN A CA 1
ATOM 742 C C . ASN A 1 97 ? -5.330 -31.408 -3.992 1.00 56.25 97 ASN A C 1
ATOM 744 O O . ASN A 1 97 ? -6.500 -31.023 -3.921 1.00 56.25 97 ASN A O 1
ATOM 748 N N . ARG A 1 98 ? -4.415 -31.020 -3.085 1.00 48.03 98 ARG A N 1
ATOM 749 C CA . ARG A 1 98 ? -4.644 -29.892 -2.182 1.00 48.03 98 ARG A CA 1
ATOM 750 C C . ARG A 1 98 ? -4.457 -28.598 -2.948 1.00 48.03 98 ARG A C 1
ATOM 752 O O . ARG A 1 98 ? -3.434 -28.367 -3.595 1.00 48.03 98 ARG A O 1
ATOM 759 N N . SER A 1 99 ? -5.444 -27.731 -2.798 1.00 43.00 99 SER A N 1
ATOM 760 C CA . SER A 1 99 ? -5.284 -26.311 -3.062 1.00 43.00 99 SER A CA 1
ATOM 761 C C . SER A 1 99 ? -4.611 -25.680 -1.852 1.00 43.00 99 SER A C 1
ATOM 763 O O . SER A 1 99 ? -5.098 -25.830 -0.729 1.00 43.00 99 SER A O 1
ATOM 765 N N . TYR A 1 100 ? -3.503 -24.984 -2.075 1.00 49.09 100 TYR A N 1
ATOM 766 C CA . TYR A 1 100 ? -2.927 -24.108 -1.064 1.00 49.09 100 TYR A CA 1
ATOM 767 C C . TYR A 1 100 ? -3.275 -22.680 -1.446 1.00 49.09 100 TYR A C 1
ATOM 769 O O . TYR A 1 100 ? -2.923 -22.212 -2.527 1.00 49.09 100 TYR A O 1
ATOM 777 N N . GLU A 1 101 ? -3.980 -21.992 -0.557 1.00 44.53 101 GLU A N 1
ATOM 778 C CA . GLU A 1 101 ? -4.167 -20.557 -0.674 1.00 44.53 101 GLU A CA 1
ATOM 779 C C . GLU A 1 101 ? -2.935 -19.900 -0.060 1.00 44.53 101 GLU A C 1
ATOM 781 O O . GLU A 1 101 ? -2.813 -19.759 1.159 1.00 44.53 101 GLU A O 1
ATOM 786 N N . ILE A 1 102 ? -1.956 -19.576 -0.901 1.00 48.78 102 ILE A N 1
ATOM 787 C CA . ILE A 1 102 ? -0.819 -18.783 -0.451 1.00 48.78 102 ILE A CA 1
ATOM 788 C C . ILE A 1 102 ? -1.365 -17.370 -0.227 1.00 48.78 102 ILE A C 1
ATOM 790 O O . ILE A 1 102 ? -1.742 -16.680 -1.171 1.00 48.78 102 ILE A O 1
ATOM 794 N N . HIS A 1 103 ? -1.477 -16.973 1.040 1.00 52.19 103 HIS A N 1
ATOM 795 C CA . HIS A 1 103 ? -1.967 -15.656 1.432 1.00 52.19 103 HIS A CA 1
ATOM 796 C C . HIS A 1 103 ? -0.857 -14.630 1.173 1.00 52.19 103 HIS A C 1
ATOM 798 O O . HIS A 1 103 ? 0.066 -14.481 1.971 1.00 52.19 103 HIS A O 1
ATOM 804 N N . LEU A 1 104 ? -0.924 -13.966 0.019 1.00 60.25 104 LEU A N 1
ATOM 805 C CA . LEU A 1 104 ? 0.085 -13.019 -0.473 1.00 60.25 104 LEU A CA 1
ATOM 806 C C . LEU A 1 104 ? -0.345 -11.557 -0.302 1.00 60.25 104 LEU A C 1
ATOM 808 O O . LEU A 1 104 ? 0.121 -10.673 -1.002 1.00 60.25 104 LEU A O 1
ATOM 812 N N . TYR A 1 105 ? -1.227 -11.283 0.654 1.00 68.38 105 TYR A N 1
ATOM 813 C CA . TYR A 1 105 ? -1.744 -9.940 0.937 1.00 68.38 105 TYR A CA 1
ATOM 814 C C . TYR A 1 105 ? -0.771 -9.070 1.745 1.00 68.38 105 TYR A C 1
ATOM 816 O O . TYR A 1 105 ? -1.187 -8.112 2.378 1.00 68.38 105 TYR A O 1
ATOM 824 N N . TRP A 1 106 ? 0.524 -9.399 1.752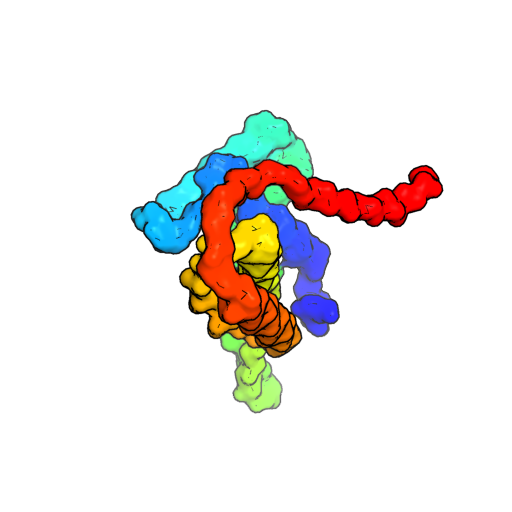 1.00 77.88 106 TRP A N 1
ATOM 825 C CA . TRP A 1 106 ? 1.503 -8.778 2.644 1.00 77.88 106 TRP A CA 1
ATOM 826 C C . TRP A 1 106 ? 1.609 -7.264 2.483 1.00 77.88 106 TRP A C 1
ATOM 828 O O . TRP A 1 106 ? 1.680 -6.572 3.492 1.00 77.88 106 TRP A O 1
ATOM 838 N N . LEU A 1 107 ? 1.634 -6.761 1.244 1.00 84.88 107 LEU A N 1
ATOM 839 C CA . LEU A 1 107 ? 1.709 -5.321 1.004 1.00 84.88 107 LEU A CA 1
ATOM 840 C C . LEU A 1 107 ? 0.411 -4.633 1.443 1.00 84.88 107 LEU A C 1
ATOM 842 O O . LEU A 1 107 ? 0.456 -3.766 2.302 1.00 84.88 107 LEU A O 1
ATOM 846 N N . GLU A 1 108 ? -0.744 -5.114 0.971 1.00 85.69 108 GLU A N 1
ATOM 847 C CA . GLU A 1 108 ? -2.042 -4.529 1.339 1.00 85.69 108 GLU A CA 1
ATOM 848 C C . GLU A 1 108 ? -2.315 -4.557 2.851 1.00 85.69 108 GLU A C 1
ATOM 850 O O . GLU A 1 108 ? -2.900 -3.626 3.404 1.00 85.69 108 GLU A O 1
ATOM 855 N N . ASP A 1 109 ? -1.945 -5.645 3.527 1.00 89.44 109 ASP A N 1
ATOM 856 C CA . ASP A 1 109 ? -2.102 -5.773 4.972 1.00 89.44 109 ASP A CA 1
ATOM 857 C C . ASP A 1 109 ? -1.169 -4.808 5.709 1.00 89.44 109 ASP A C 1
ATOM 859 O O . ASP A 1 109 ? -1.574 -4.221 6.715 1.00 89.44 109 ASP A O 1
ATOM 863 N N . LEU A 1 110 ? 0.052 -4.613 5.198 1.00 90.38 110 LEU A N 1
ATOM 864 C CA . LEU A 1 110 ? 0.983 -3.637 5.745 1.00 90.38 110 LEU A CA 1
ATOM 865 C C . LEU A 1 110 ? 0.444 -2.214 5.573 1.00 90.38 110 LEU A C 1
ATOM 867 O O . LEU A 1 110 ? 0.415 -1.496 6.564 1.00 90.38 110 LEU A O 1
ATOM 871 N N . ASP A 1 111 ? -0.064 -1.838 4.398 1.00 90.12 111 ASP A N 1
ATOM 872 C CA . ASP A 1 111 ? -0.631 -0.500 4.155 1.00 90.12 111 ASP A CA 1
ATOM 873 C C . ASP A 1 111 ? -1.855 -0.234 5.048 1.00 90.12 111 ASP A C 1
ATOM 875 O O . ASP A 1 111 ? -2.012 0.834 5.642 1.00 90.12 111 ASP A O 1
ATOM 879 N N . ARG A 1 112 ? -2.723 -1.239 5.228 1.00 92.38 112 ARG A N 1
ATOM 880 C CA . ARG A 1 112 ? -3.881 -1.146 6.135 1.00 92.38 112 ARG A CA 1
ATOM 881 C C . ARG A 1 112 ? -3.460 -0.979 7.592 1.00 92.38 112 ARG A C 1
ATOM 883 O O . ARG A 1 112 ? -4.090 -0.207 8.321 1.00 92.38 112 ARG A O 1
ATOM 890 N N . PHE A 1 113 ? -2.443 -1.721 8.023 1.00 95.25 113 PHE A N 1
ATOM 891 C CA . PHE A 1 113 ? -1.905 -1.629 9.376 1.00 95.25 113 PHE A CA 1
ATOM 892 C C . PHE A 1 113 ? -1.192 -0.291 9.610 1.00 95.25 113 PHE A C 1
ATOM 894 O O . PHE A 1 113 ? -1.376 0.329 10.659 1.00 95.25 113 PHE A O 1
ATOM 901 N N . GLU A 1 114 ? -0.433 0.179 8.624 1.00 94.25 114 GLU A N 1
ATOM 902 C CA . GLU A 1 114 ? 0.249 1.471 8.603 1.00 94.25 114 GLU A CA 1
ATOM 903 C C . GLU A 1 114 ? -0.763 2.610 8.788 1.00 94.25 114 GLU A C 1
ATOM 905 O O . GLU A 1 114 ? -0.668 3.359 9.764 1.00 94.25 114 GLU A O 1
ATOM 910 N N . MET A 1 115 ? -1.830 2.631 7.981 1.00 93.94 115 MET A N 1
ATOM 911 C CA . MET A 1 115 ? -2.898 3.627 8.092 1.00 93.94 115 MET A CA 1
ATOM 912 C C . MET A 1 115 ? -3.574 3.600 9.473 1.00 93.94 115 MET A C 1
ATOM 914 O O . MET A 1 115 ? -3.834 4.650 10.069 1.00 93.94 115 MET A O 1
ATOM 918 N N . ALA A 1 116 ? -3.869 2.413 10.016 1.00 96.75 116 ALA A N 1
ATOM 919 C CA . ALA A 1 116 ? -4.464 2.284 11.349 1.00 96.75 116 ALA A CA 1
ATOM 920 C C . ALA A 1 116 ? -3.520 2.785 12.456 1.00 96.75 116 ALA A C 1
ATOM 922 O O . ALA A 1 116 ? -3.960 3.466 13.384 1.00 96.75 116 ALA A O 1
ATOM 923 N N . SER A 1 117 ? -2.222 2.503 12.329 1.00 97.38 117 SER A N 1
ATOM 924 C CA . SER A 1 117 ? -1.181 2.957 13.258 1.00 97.38 117 SER A CA 1
ATOM 925 C C . SER A 1 117 ? -1.052 4.475 13.249 1.00 97.38 117 SER A C 1
ATOM 927 O O . SER A 1 117 ? -1.099 5.106 14.306 1.00 97.38 117 SER A O 1
ATOM 929 N N . GLN A 1 118 ? -0.988 5.087 12.063 1.00 95.50 118 GLN A N 1
ATOM 930 C CA . GLN A 1 118 ? -1.007 6.543 11.930 1.00 95.50 118 GLN A CA 1
ATOM 931 C C . GLN A 1 118 ? -2.278 7.154 12.533 1.00 95.50 118 GLN A C 1
ATOM 933 O O . GLN A 1 118 ? -2.212 8.174 13.221 1.00 95.50 118 GLN A O 1
ATOM 938 N N . THR A 1 119 ? -3.435 6.525 12.303 1.00 96.56 119 THR A N 1
ATOM 939 C CA . THR A 1 119 ? -4.721 6.991 12.839 1.00 96.56 119 THR A CA 1
ATOM 940 C C . THR A 1 119 ? -4.711 6.993 14.370 1.00 96.56 119 THR A C 1
ATOM 942 O O . THR A 1 119 ? -5.125 7.981 14.978 1.00 96.56 119 THR A O 1
ATOM 945 N N . LEU A 1 120 ? -4.195 5.934 15.004 1.00 96.94 120 LEU A N 1
ATOM 946 C CA . LEU A 1 120 ? -4.070 5.859 16.462 1.00 96.94 120 LEU A CA 1
ATOM 947 C C . LEU A 1 120 ? -3.137 6.948 17.008 1.00 96.94 120 LEU A C 1
ATOM 949 O O . LEU A 1 120 ? -3.482 7.632 17.972 1.00 96.94 120 LEU A O 1
ATOM 953 N N . GLU A 1 121 ? -1.984 7.162 16.376 1.00 96.69 121 GLU A N 1
ATOM 954 C CA . GLU A 1 121 ? -1.056 8.226 16.773 1.00 96.69 121 GLU A CA 1
ATOM 955 C C . GLU A 1 121 ? -1.656 9.630 16.587 1.00 96.69 121 GLU A C 1
ATOM 957 O O . GLU A 1 121 ? -1.429 10.536 17.398 1.00 96.69 121 GLU A O 1
ATOM 962 N N . TYR A 1 122 ? -2.501 9.818 15.572 1.00 96.38 122 TYR A N 1
ATOM 963 C CA . TYR A 1 122 ? -3.255 11.056 15.406 1.00 96.38 122 TYR A CA 1
ATOM 964 C C . TYR A 1 122 ? -4.263 11.258 16.544 1.00 96.38 122 TYR A C 1
ATOM 966 O O . TYR A 1 122 ? -4.291 12.326 17.159 1.00 96.38 122 TYR A O 1
ATOM 974 N N . GLU A 1 123 ? -5.050 10.235 16.889 1.00 96.25 123 GLU A N 1
ATOM 975 C CA . GLU A 1 123 ? -5.970 10.292 18.031 1.00 96.25 123 GLU A CA 1
ATOM 976 C C . GLU A 1 123 ? -5.233 10.548 19.348 1.00 96.25 123 GLU A C 1
ATOM 978 O O . GLU A 1 123 ? -5.737 11.296 20.183 1.00 96.25 123 GLU A O 1
ATOM 983 N N . ARG A 1 124 ? -4.031 9.987 19.544 1.00 93.75 124 ARG A N 1
ATOM 984 C CA . ARG A 1 124 ? -3.169 10.263 20.710 1.00 93.75 124 ARG A CA 1
ATOM 985 C C . ARG A 1 124 ? -2.815 11.731 20.826 1.00 93.75 124 ARG A C 1
ATOM 987 O O . ARG A 1 124 ? -2.892 12.295 21.916 1.00 93.75 124 ARG A O 1
ATOM 994 N N . ARG A 1 125 ? -2.439 12.344 19.705 1.00 95.25 125 ARG A N 1
ATOM 995 C CA . ARG A 1 125 ? -2.018 13.744 19.650 1.00 95.25 125 ARG A CA 1
ATOM 996 C C . ARG A 1 125 ? -3.179 14.728 19.795 1.00 95.25 125 ARG A C 1
ATOM 998 O O . ARG A 1 125 ? -2.956 15.840 20.272 1.00 95.25 125 ARG A O 1
ATOM 1005 N N . TYR A 1 126 ? -4.385 14.332 19.395 1.00 93.44 126 TYR A N 1
ATOM 1006 C CA . TYR A 1 126 ? -5.575 15.180 19.398 1.00 93.44 126 TYR A CA 1
ATOM 1007 C C . TYR A 1 126 ? -6.722 14.505 20.161 1.00 93.44 126 TYR A C 1
ATOM 1009 O O . TYR A 1 126 ? -7.478 13.709 19.609 1.00 93.44 126 TYR A O 1
ATOM 1017 N N . GLU A 1 127 ? -6.862 14.840 21.447 1.00 86.75 127 GLU A N 1
ATOM 1018 C CA . GLU A 1 127 ? -7.824 14.208 22.365 1.00 86.75 127 GLU A CA 1
ATOM 1019 C C . GLU A 1 127 ? -9.301 14.393 21.970 1.00 86.75 127 GLU A C 1
ATOM 1021 O O . GLU A 1 127 ? -10.144 13.598 22.381 1.00 86.75 127 GLU A O 1
ATOM 1026 N N . ASP A 1 128 ? -9.623 15.409 21.163 1.00 88.94 128 ASP A N 1
ATOM 1027 C CA . ASP A 1 128 ? -10.976 15.691 20.664 1.00 88.94 128 ASP A CA 1
ATOM 1028 C C . ASP A 1 128 ? -11.348 14.893 19.402 1.00 88.94 128 ASP A C 1
ATOM 1030 O O . ASP A 1 128 ? -12.452 15.051 18.873 1.00 88.94 128 ASP A O 1
ATOM 1034 N N . LYS A 1 129 ? -10.430 14.074 18.878 1.00 90.88 129 LYS A N 1
ATOM 1035 C CA . LYS A 1 129 ? -10.624 13.315 17.642 1.00 90.88 129 LYS A CA 1
ATOM 1036 C C . LYS A 1 129 ? -10.849 11.842 17.937 1.00 90.88 129 LYS A C 1
ATOM 1038 O O . LYS A 1 129 ? -10.078 11.210 18.652 1.00 90.88 129 LYS A O 1
ATOM 1043 N N . GLN A 1 130 ? -11.892 11.307 17.310 1.00 94.44 130 GLN A N 1
ATOM 1044 C CA . GLN A 1 130 ? -12.165 9.882 17.226 1.00 94.44 130 GLN A CA 1
ATOM 1045 C C . GLN A 1 130 ? -12.460 9.543 15.760 1.00 94.44 130 GLN A C 1
ATOM 1047 O O . GLN A 1 130 ? -13.363 10.109 15.144 1.00 94.44 130 GLN A O 1
ATOM 1052 N N . LEU A 1 131 ? -11.636 8.680 15.183 1.00 94.56 131 LEU A N 1
ATOM 1053 C CA . LEU A 1 131 ? -11.504 8.405 13.757 1.00 94.56 131 LEU A CA 1
ATOM 1054 C C . LEU A 1 131 ? -11.905 6.955 13.435 1.00 94.56 131 LEU A C 1
ATOM 1056 O O . LEU A 1 131 ? -11.261 6.289 12.626 1.00 94.56 131 LEU A O 1
ATOM 1060 N N . ASP A 1 132 ? -12.992 6.466 14.046 1.00 95.31 132 ASP A N 1
ATOM 1061 C CA . ASP A 1 132 ? -13.444 5.062 13.957 1.00 95.31 132 ASP A CA 1
ATOM 1062 C C . ASP A 1 132 ? -13.537 4.550 12.510 1.00 95.31 132 ASP A C 1
ATOM 1064 O O . ASP A 1 132 ? -13.113 3.436 12.208 1.00 95.31 132 ASP A O 1
ATOM 1068 N N . ALA A 1 133 ? -14.003 5.403 11.591 1.00 93.25 133 ALA A N 1
ATOM 1069 C CA . ALA A 1 133 ? -14.180 5.063 10.182 1.00 93.25 133 ALA A CA 1
ATOM 1070 C C . ALA A 1 133 ? -12.895 4.565 9.491 1.00 93.25 133 ALA A C 1
ATOM 1072 O O . ALA A 1 133 ? -12.991 3.791 8.535 1.00 93.25 133 ALA A O 1
ATOM 1073 N N . PHE A 1 134 ? -11.712 4.999 9.941 1.00 92.50 134 PHE A N 1
ATOM 1074 C CA . PHE A 1 134 ? -10.435 4.536 9.394 1.00 92.50 134 PHE A CA 1
ATOM 1075 C C . PHE A 1 134 ? -10.142 3.104 9.846 1.00 92.50 134 PHE A C 1
ATOM 1077 O O . PHE A 1 134 ? -9.914 2.250 8.989 1.00 92.50 134 PHE A O 1
ATOM 1084 N N . PHE A 1 135 ? -10.273 2.813 11.145 1.00 95.75 135 PHE A N 1
ATOM 1085 C CA . PHE A 1 135 ? -10.091 1.471 11.713 1.00 95.75 135 PHE A CA 1
ATOM 1086 C C . PHE A 1 135 ? -11.094 0.457 11.152 1.00 95.75 135 PHE A C 1
ATOM 1088 O O . PHE A 1 135 ? -10.709 -0.641 10.756 1.00 95.75 135 PHE A O 1
ATOM 1095 N N . GLU A 1 136 ? -12.371 0.838 11.046 1.00 93.75 136 GLU A N 1
ATOM 1096 C CA . GLU A 1 136 ? -13.427 -0.004 10.464 1.00 93.75 136 GLU A CA 1
ATOM 1097 C C . GLU A 1 136 ? -13.148 -0.355 8.996 1.00 93.75 136 GLU A C 1
ATOM 1099 O O . GLU A 1 136 ? -13.558 -1.407 8.502 1.00 93.75 136 GLU A O 1
ATOM 1104 N N . SER A 1 137 ? -12.448 0.527 8.280 1.00 89.62 137 SER A N 1
ATOM 1105 C CA . SER A 1 137 ? -12.135 0.335 6.866 1.00 89.62 137 SER A CA 1
ATOM 1106 C C . SER A 1 137 ? -10.859 -0.471 6.604 1.00 89.62 137 SER A C 1
ATOM 1108 O O . SER A 1 137 ? -10.705 -0.951 5.471 1.00 89.62 137 SER A O 1
ATOM 1110 N N . SER A 1 138 ? -9.995 -0.638 7.616 1.00 91.75 138 SER A N 1
ATOM 1111 C CA . SER A 1 138 ? -8.675 -1.274 7.520 1.00 91.75 138 SER A CA 1
ATOM 1112 C C . SER A 1 138 ? -8.574 -2.601 8.268 1.00 91.75 138 SER A C 1
ATOM 1114 O O . SER A 1 138 ? -8.438 -3.638 7.621 1.00 91.75 138 SER A O 1
ATOM 1116 N N . ILE A 1 139 ? -8.672 -2.590 9.601 1.00 95.44 139 ILE A N 1
ATOM 1117 C CA . ILE A 1 139 ? -8.352 -3.731 10.475 1.00 95.44 139 ILE A CA 1
ATOM 1118 C C . ILE A 1 139 ? -9.141 -5.003 10.118 1.00 95.44 139 ILE A C 1
ATOM 1120 O O . ILE A 1 139 ? -8.525 -6.063 10.008 1.00 95.44 139 ILE A O 1
ATOM 1124 N N . PRO A 1 140 ? -10.462 -4.950 9.839 1.00 94.44 140 PRO A N 1
ATOM 1125 C CA . PRO A 1 140 ? -11.221 -6.153 9.489 1.00 94.44 140 PRO A CA 1
ATOM 1126 C C . PRO A 1 140 ? -10.811 -6.812 8.165 1.00 94.44 140 PRO A C 1
ATOM 1128 O O . PRO A 1 140 ? -11.264 -7.916 7.875 1.00 94.44 140 PRO A O 1
ATOM 1131 N N . LYS A 1 141 ? -10.010 -6.133 7.333 1.00 90.25 141 LYS A N 1
ATOM 1132 C CA . LYS A 1 141 ? -9.564 -6.623 6.022 1.00 90.25 141 LYS A CA 1
ATOM 1133 C C . LYS A 1 141 ? -8.144 -7.187 6.040 1.00 90.25 141 LYS A C 1
ATOM 1135 O O . LYS A 1 141 ? -7.630 -7.497 4.971 1.00 90.25 141 LYS A O 1
ATOM 1140 N N . LEU A 1 142 ? -7.496 -7.271 7.200 1.00 90.19 142 LEU A N 1
ATOM 1141 C CA . LEU A 1 142 ? -6.184 -7.907 7.326 1.00 90.19 142 LEU A CA 1
ATOM 1142 C C . LEU A 1 142 ? -6.320 -9.418 7.098 1.00 90.19 142 LEU A C 1
ATOM 1144 O O . LEU A 1 142 ? -7.243 -10.036 7.632 1.00 90.19 142 LEU A O 1
ATOM 1148 N N . ASN A 1 143 ? -5.414 -10.021 6.329 1.00 86.56 143 ASN A N 1
ATOM 1149 C CA . ASN A 1 143 ? -5.500 -11.430 5.924 1.00 86.56 143 ASN A CA 1
ATOM 1150 C C . ASN A 1 143 ? -4.411 -12.293 6.566 1.00 86.56 143 ASN A C 1
ATOM 1152 O O . ASN A 1 143 ? -4.670 -13.427 6.965 1.00 86.56 143 ASN A O 1
ATOM 1156 N N . HIS A 1 144 ? -3.186 -11.781 6.653 1.00 84.69 144 HIS A N 1
ATOM 1157 C CA . HIS A 1 144 ? -2.048 -12.508 7.181 1.00 84.69 144 HIS A CA 1
ATOM 1158 C C . HIS A 1 144 ? -2.205 -12.698 8.700 1.00 84.69 144 HIS A C 1
ATOM 1160 O O . HIS A 1 144 ? -2.341 -11.699 9.410 1.00 84.69 144 HIS A O 1
ATOM 1166 N N . PRO A 1 145 ? -2.128 -13.935 9.235 1.00 86.69 145 PRO A N 1
ATOM 1167 C CA . PRO A 1 145 ? -2.400 -14.204 10.651 1.00 86.69 145 PRO A CA 1
ATOM 1168 C C . PRO A 1 145 ? -1.559 -13.370 11.623 1.00 86.69 145 PRO A C 1
ATOM 1170 O O . PRO A 1 145 ? -2.050 -12.917 12.652 1.00 86.69 145 PRO A O 1
ATOM 1173 N N . GLU A 1 146 ? -0.290 -13.130 11.285 1.00 88.25 146 GLU A N 1
ATOM 1174 C CA . GLU A 1 146 ? 0.598 -12.298 12.105 1.00 88.25 146 GLU A CA 1
ATOM 1175 C C . GLU A 1 146 ? 0.170 -10.824 12.092 1.00 88.25 146 GLU A C 1
ATOM 1177 O O . GLU A 1 146 ? 0.149 -10.185 13.138 1.00 88.25 146 GLU A O 1
ATOM 1182 N N . VAL A 1 147 ? -0.257 -10.298 10.938 1.00 90.88 147 VAL A N 1
ATOM 1183 C CA . VAL A 1 147 ? -0.687 -8.895 10.823 1.00 90.88 147 VAL A CA 1
ATOM 1184 C C . VAL A 1 147 ? -2.072 -8.703 11.445 1.00 90.88 147 VAL A C 1
ATOM 1186 O O . VAL A 1 147 ? -2.326 -7.681 12.072 1.00 90.88 147 VAL A O 1
ATOM 1189 N N . GLN A 1 148 ? -2.954 -9.704 11.360 1.00 93.31 148 GLN A N 1
ATOM 1190 C CA . GLN A 1 148 ? -4.218 -9.725 12.104 1.00 93.31 148 GLN A CA 1
ATOM 1191 C C . GLN A 1 148 ? -3.983 -9.626 13.613 1.00 93.31 148 GLN A C 1
ATOM 1193 O O . GLN A 1 148 ? -4.689 -8.874 14.284 1.00 93.31 148 GLN A O 1
ATOM 1198 N N . GLN A 1 149 ? -2.980 -10.340 14.139 1.00 95.44 149 GLN A N 1
ATOM 1199 C CA . GLN A 1 149 ? -2.614 -10.226 15.548 1.00 95.44 149 GLN A CA 1
ATOM 1200 C C . GLN A 1 149 ? -2.126 -8.812 15.880 1.00 95.44 149 GLN A C 1
ATOM 1202 O O . GLN A 1 149 ? -2.598 -8.234 16.853 1.00 95.44 149 GLN A O 1
ATOM 1207 N N . TRP A 1 150 ? -1.270 -8.212 15.045 1.00 96.88 150 TRP A N 1
ATOM 1208 C CA . TRP A 1 150 ? -0.843 -6.820 15.242 1.00 96.88 150 TRP A CA 1
ATOM 1209 C C . TRP A 1 150 ? -2.029 -5.849 15.232 1.00 96.88 150 TRP A C 1
ATOM 1211 O O . TRP A 1 150 ? -2.104 -4.950 16.066 1.00 96.88 150 TRP A O 1
ATOM 1221 N N . GLY A 1 151 ? -2.984 -6.043 14.319 1.00 97.25 151 GLY A N 1
ATOM 1222 C CA . GLY A 1 151 ? -4.214 -5.257 14.264 1.00 97.25 151 GLY A CA 1
ATOM 1223 C C . GLY A 1 151 ? -5.079 -5.414 15.518 1.00 97.25 151 GLY A C 1
ATOM 1224 O O . GLY A 1 151 ? -5.639 -4.430 15.999 1.00 97.25 151 GLY A O 1
ATOM 1225 N N . ALA A 1 152 ? -5.168 -6.624 16.075 1.00 97.81 152 ALA A N 1
ATOM 1226 C CA . ALA A 1 152 ? -5.878 -6.877 17.327 1.00 97.81 152 ALA A CA 1
ATOM 1227 C C . ALA A 1 152 ? -5.203 -6.179 18.519 1.00 97.81 152 ALA A C 1
ATOM 1229 O O . ALA A 1 152 ? -5.885 -5.508 19.295 1.00 97.81 152 ALA A O 1
ATOM 1230 N N . ASP A 1 153 ? -3.876 -6.278 18.620 1.00 98.31 153 ASP A N 1
ATOM 1231 C CA . ASP A 1 153 ? -3.089 -5.636 19.677 1.00 98.31 153 ASP A CA 1
ATOM 1232 C C . ASP A 1 153 ? -3.238 -4.102 19.620 1.00 98.31 153 ASP A C 1
ATOM 1234 O O . ASP A 1 153 ? -3.482 -3.449 20.636 1.00 98.31 153 ASP A O 1
ATOM 1238 N N . LEU A 1 154 ? -3.201 -3.526 18.413 1.00 98.19 154 LEU A N 1
ATOM 1239 C CA . LEU A 1 154 ? -3.411 -2.096 18.172 1.00 98.19 154 LEU A CA 1
ATOM 1240 C C . LEU A 1 154 ? -4.817 -1.634 18.589 1.00 98.19 154 LEU A C 1
ATOM 1242 O O . LEU A 1 154 ? -4.977 -0.574 19.200 1.00 98.19 154 LEU A O 1
ATOM 1246 N N . MET A 1 155 ? -5.852 -2.429 18.297 1.00 98.06 155 MET A N 1
ATOM 1247 C CA . MET A 1 155 ? -7.224 -2.114 18.711 1.00 98.06 155 MET A CA 1
ATOM 1248 C C . MET A 1 155 ? -7.400 -2.180 20.232 1.00 98.06 155 MET A C 1
ATOM 1250 O O . MET A 1 155 ? -8.101 -1.337 20.795 1.00 98.06 155 MET A O 1
ATOM 1254 N N . GLN A 1 156 ? -6.734 -3.121 20.904 1.00 98.12 156 GLN A N 1
ATOM 1255 C CA . GLN A 1 156 ? -6.729 -3.212 22.366 1.00 98.12 156 GLN A CA 1
ATOM 1256 C C . GLN A 1 156 ? -6.041 -2.001 23.015 1.00 98.12 156 GLN A C 1
ATOM 1258 O O . GLN A 1 156 ? -6.534 -1.445 24.002 1.00 98.12 156 GLN A O 1
ATOM 1263 N N . GLU A 1 157 ? -4.918 -1.558 22.451 1.00 97.69 157 GLU A N 1
ATOM 1264 C CA . GLU A 1 157 ? -4.214 -0.356 22.899 1.00 97.69 157 GLU A CA 1
ATOM 1265 C C . GLU A 1 157 ? -5.090 0.896 22.746 1.00 97.69 157 GLU A C 1
ATOM 1267 O O . GLU A 1 157 ? -5.192 1.714 23.668 1.00 97.69 157 GLU A O 1
ATOM 1272 N N . ARG A 1 158 ? -5.787 1.020 21.610 1.00 97.19 158 ARG A N 1
ATOM 1273 C CA . ARG A 1 158 ? -6.747 2.100 21.369 1.00 97.19 158 ARG A CA 1
ATOM 1274 C C . ARG A 1 158 ? -7.896 2.086 22.376 1.00 97.19 158 ARG A C 1
ATOM 1276 O O . ARG A 1 158 ? -8.234 3.135 22.921 1.00 97.19 158 ARG A O 1
ATOM 1283 N N . GLU A 1 159 ? -8.502 0.926 22.624 1.00 96.75 159 GLU A N 1
ATOM 1284 C CA . GLU A 1 159 ? -9.605 0.786 23.581 1.00 96.75 159 GLU A CA 1
ATOM 1285 C C . GLU A 1 159 ? -9.185 1.243 24.981 1.00 96.75 159 GLU A C 1
ATOM 1287 O O . GLU A 1 159 ? -9.861 2.084 25.578 1.00 96.75 159 GLU A O 1
ATOM 1292 N N . THR A 1 160 ? -8.017 0.788 25.437 1.00 96.88 160 THR A N 1
ATOM 1293 C CA . THR A 1 160 ? -7.427 1.179 26.725 1.00 96.88 160 THR A CA 1
ATOM 1294 C C . THR A 1 160 ? -7.239 2.698 26.810 1.00 96.88 160 THR A C 1
ATOM 1296 O O . THR A 1 160 ? -7.688 3.338 27.762 1.00 96.88 160 THR A O 1
ATOM 1299 N N . MET A 1 161 ? -6.666 3.317 25.771 1.00 95.19 161 MET A N 1
ATOM 1300 C CA . MET A 1 161 ? -6.504 4.774 25.700 1.00 95.19 161 MET A CA 1
ATOM 1301 C C . MET A 1 161 ? -7.847 5.520 25.797 1.00 95.19 161 MET A C 1
ATOM 1303 O O . MET A 1 161 ? -7.951 6.548 26.474 1.00 95.19 161 MET A O 1
ATOM 1307 N N . LEU A 1 162 ? -8.888 5.036 25.113 1.00 94.38 162 LEU A N 1
ATOM 1308 C CA . LEU A 1 162 ? -10.218 5.650 25.144 1.00 94.38 162 LEU A CA 1
ATOM 1309 C C . LEU A 1 162 ? -10.918 5.455 26.496 1.00 94.38 162 LEU A C 1
ATOM 1311 O O . LEU A 1 162 ? -11.693 6.318 26.915 1.00 94.38 162 LEU A O 1
ATOM 1315 N N . GLU A 1 163 ? -10.694 4.335 27.183 1.00 94.88 163 GLU A N 1
ATOM 1316 C CA . GLU A 1 163 ? -11.158 4.119 28.560 1.00 94.88 163 GLU A CA 1
ATOM 1317 C C . GLU A 1 163 ? -10.509 5.097 29.536 1.00 94.88 163 GLU A C 1
ATOM 1319 O O . GLU A 1 163 ? -11.219 5.765 30.292 1.00 94.88 163 GLU A O 1
ATOM 1324 N N . ASP A 1 164 ? -9.191 5.266 29.462 1.00 93.06 164 ASP A N 1
ATOM 1325 C CA . ASP A 1 164 ? -8.457 6.204 30.312 1.00 93.06 164 ASP A CA 1
ATOM 1326 C C . ASP A 1 164 ? -8.950 7.645 30.130 1.00 93.06 164 ASP A C 1
ATOM 1328 O O . ASP A 1 164 ? -9.195 8.354 31.111 1.00 93.06 164 ASP A O 1
ATOM 1332 N N . ARG A 1 165 ? -9.200 8.066 28.882 1.00 91.94 165 ARG A N 1
ATOM 1333 C CA . ARG A 1 165 ? -9.795 9.380 28.572 1.00 91.94 165 ARG A CA 1
ATOM 1334 C C . ARG A 1 165 ? -11.190 9.545 29.167 1.00 91.94 165 ARG A C 1
ATOM 1336 O O . ARG A 1 165 ? -11.490 10.578 29.768 1.00 91.94 165 ARG A O 1
ATOM 1343 N N . ARG A 1 166 ? -12.051 8.530 29.023 1.00 91.44 166 ARG A N 1
ATOM 1344 C CA . ARG A 1 166 ? -13.402 8.533 29.611 1.00 91.44 166 ARG A CA 1
ATOM 1345 C C . ARG A 1 166 ? -13.337 8.651 31.134 1.00 91.44 166 ARG A C 1
ATOM 1347 O O . ARG A 1 166 ? -14.080 9.439 31.717 1.00 91.44 166 A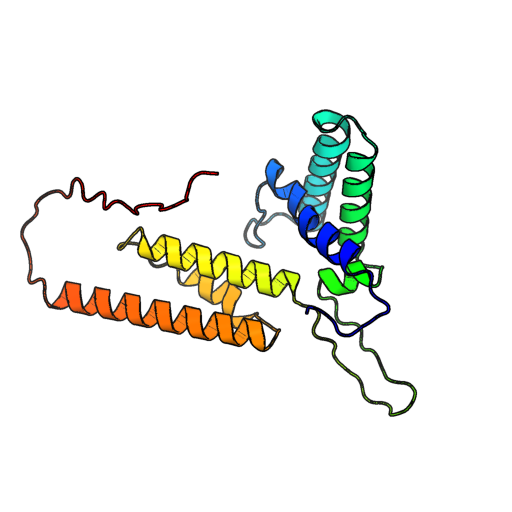RG A O 1
ATOM 1354 N N . ASN A 1 167 ? -12.419 7.929 31.770 1.00 92.25 167 ASN A N 1
ATOM 1355 C CA . ASN A 1 167 ? -12.217 7.970 33.216 1.00 92.25 167 ASN A CA 1
ATOM 1356 C C . ASN A 1 167 ? -11.704 9.339 33.684 1.00 92.25 167 ASN A C 1
ATOM 1358 O O . ASN A 1 167 ? -12.258 9.904 34.629 1.00 92.25 167 ASN A O 1
ATOM 1362 N N . ALA A 1 168 ? -10.721 9.920 32.991 1.00 88.31 168 ALA A N 1
ATOM 1363 C CA . ALA A 1 168 ? -10.212 11.258 33.284 1.00 88.31 168 ALA A CA 1
ATOM 1364 C C . ALA A 1 168 ? -11.329 12.316 33.216 1.00 88.31 168 ALA A C 1
ATOM 1366 O O . ALA A 1 168 ? -11.507 13.086 34.164 1.00 88.31 168 ALA A O 1
ATOM 1367 N N . ASN A 1 169 ? -12.152 12.280 32.164 1.00 84.25 169 ASN A N 1
ATOM 1368 C CA . ASN A 1 169 ? -13.281 13.198 31.990 1.00 84.25 169 ASN A CA 1
ATOM 1369 C C . ASN A 1 169 ? -14.360 13.040 33.074 1.00 84.25 169 ASN A C 1
ATOM 1371 O O . ASN A 1 169 ? -14.936 14.032 33.506 1.00 84.25 169 ASN A O 1
ATOM 1375 N N . ASN A 1 170 ? -14.611 11.820 33.558 1.00 81.38 170 ASN A N 1
ATOM 1376 C CA . ASN A 1 170 ? -15.567 11.577 34.644 1.00 81.38 170 ASN A CA 1
ATOM 1377 C C . ASN A 1 170 ? -15.052 12.053 36.014 1.00 81.38 170 ASN A C 1
ATOM 1379 O O . ASN A 1 170 ? -15.846 12.435 36.874 1.00 81.38 170 ASN A O 1
ATOM 1383 N N . THR A 1 171 ? -13.733 12.031 36.235 1.00 78.06 171 THR A N 1
ATOM 1384 C CA . THR A 1 171 ? -13.113 12.539 37.476 1.00 78.06 171 THR A CA 1
ATOM 1385 C C . THR A 1 171 ? -12.946 14.060 37.491 1.00 78.06 171 THR A C 1
ATOM 1387 O O . THR A 1 171 ? -12.949 14.672 38.562 1.00 78.06 171 THR A O 1
ATOM 1390 N N . ALA A 1 172 ? -12.858 14.689 36.317 1.00 65.44 172 ALA A N 1
ATOM 1391 C CA . ALA A 1 172 ? -12.884 16.134 36.159 1.00 65.44 172 ALA A CA 1
ATOM 1392 C C . ALA A 1 172 ? -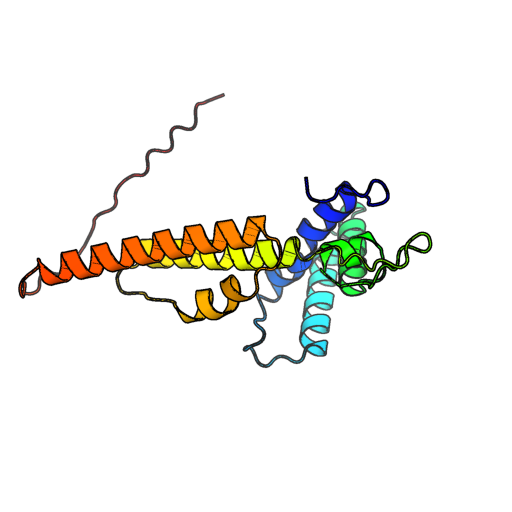14.340 16.639 36.223 1.00 65.44 172 ALA A C 1
ATOM 1394 O O . ALA A 1 172 ? -15.013 16.780 35.207 1.00 65.44 172 ALA A O 1
ATOM 1395 N N . GLY A 1 173 ? -14.852 16.916 37.430 1.00 56.88 173 GLY A N 1
ATOM 1396 C CA . GLY A 1 173 ? -16.122 17.646 37.600 1.00 56.88 173 GLY A CA 1
ATOM 1397 C C . GLY A 1 173 ? -16.142 18.974 36.812 1.00 56.88 173 GLY A C 1
ATOM 1398 O O . GLY A 1 173 ? -15.083 19.430 36.380 1.00 56.88 173 GLY A O 1
ATOM 1399 N N . PRO A 1 174 ? -17.311 19.623 36.613 1.00 50.69 174 PRO A N 1
ATOM 1400 C CA . PRO A 1 174 ? -17.467 20.730 35.666 1.00 50.69 174 PRO A CA 1
ATOM 1401 C C . PRO A 1 174 ? -16.527 21.891 36.018 1.00 50.69 174 PRO A C 1
ATOM 1403 O O . PRO A 1 174 ? -16.795 22.681 36.923 1.00 50.69 174 PRO A O 1
ATOM 1406 N N . SER A 1 175 ? -15.400 21.963 35.312 1.00 51.09 175 SER A N 1
ATOM 1407 C CA . SER A 1 175 ? -14.357 22.959 35.516 1.00 51.09 175 SER A CA 1
ATOM 1408 C C . SER A 1 175 ? -14.626 24.154 34.611 1.00 51.09 175 SER A C 1
ATOM 1410 O O . SER A 1 175 ? -14.758 24.033 33.393 1.00 51.09 175 SER A O 1
ATOM 1412 N N . THR A 1 176 ? -14.755 25.317 35.238 1.00 46.47 176 THR A N 1
ATOM 1413 C CA . THR A 1 176 ? -14.952 26.616 34.601 1.00 46.47 176 THR A CA 1
ATOM 1414 C C . THR A 1 176 ? -13.784 26.969 33.681 1.00 46.47 176 THR A C 1
ATOM 1416 O O . THR A 1 176 ? -12.633 26.938 34.107 1.00 46.47 176 THR A O 1
ATOM 1419 N N . ASN A 1 177 ? -14.122 27.349 32.445 1.00 48.12 177 ASN A N 1
ATOM 1420 C CA . ASN A 1 177 ? -13.259 27.871 31.382 1.00 48.12 177 ASN A CA 1
ATOM 1421 C C . ASN A 1 177 ? -11.950 28.541 31.846 1.00 48.12 177 ASN A C 1
ATOM 1423 O O . ASN A 1 177 ? -11.974 29.620 32.439 1.00 48.12 177 ASN A O 1
ATOM 1427 N N . ALA A 1 178 ? -10.820 27.983 31.410 1.00 40.16 178 ALA A N 1
ATOM 1428 C CA . ALA A 1 178 ? -9.586 28.725 31.164 1.00 40.16 178 ALA A CA 1
ATOM 1429 C C . ALA A 1 178 ? -8.946 28.195 29.863 1.00 40.16 178 ALA A C 1
ATOM 1431 O O . ALA A 1 178 ? -8.938 26.981 29.652 1.00 40.16 178 ALA A O 1
ATOM 1432 N N . PRO A 1 179 ? -8.456 29.064 28.958 1.00 44.22 179 PRO A N 1
ATOM 1433 C CA . PRO A 1 179 ? -7.976 28.642 27.647 1.00 44.22 179 PRO A CA 1
ATOM 1434 C C . PRO A 1 179 ? -6.622 27.931 27.768 1.00 44.22 179 PRO A C 1
ATOM 1436 O O . PRO A 1 179 ? -5.694 28.431 28.402 1.00 44.22 179 PRO A O 1
ATOM 1439 N N . CYS A 1 180 ? -6.520 26.755 27.150 1.00 39.38 180 CYS A N 1
ATOM 1440 C CA . CYS A 1 180 ? -5.322 25.925 27.152 1.00 39.38 180 CYS A CA 1
ATOM 1441 C C . CYS A 1 180 ? -4.311 26.460 26.123 1.00 39.38 180 CYS A C 1
ATOM 1443 O O . CYS A 1 180 ? -4.503 26.308 24.918 1.00 39.38 180 CYS A O 1
ATOM 1445 N N . GLN A 1 181 ? -3.236 27.093 26.594 1.00 46.19 181 GLN A N 1
ATOM 1446 C CA . GLN A 1 181 ? -1.994 27.221 25.837 1.00 46.19 181 GLN A CA 1
ATOM 1447 C C . GLN A 1 181 ? -0.881 26.465 26.572 1.00 46.19 181 GLN A C 1
ATOM 1449 O O . GLN A 1 181 ? -0.681 26.639 27.770 1.00 46.19 181 GLN A O 1
ATOM 1454 N N . GLU A 1 182 ? -0.177 25.649 25.787 1.00 45.69 182 GLU A N 1
ATOM 1455 C CA . GLU A 1 182 ? 1.162 25.098 26.020 1.00 45.69 182 GLU A CA 1
ATOM 1456 C C . GLU A 1 182 ? 1.336 24.007 27.093 1.00 45.69 182 GLU A C 1
ATOM 1458 O O . GLU A 1 182 ? 1.655 24.249 28.255 1.00 45.69 182 GLU A O 1
ATOM 1463 N N . ARG A 1 183 ? 1.341 22.752 26.624 1.00 39.69 183 ARG A N 1
ATOM 1464 C CA . ARG A 1 183 ? 2.248 21.716 27.140 1.00 39.69 183 ARG A CA 1
ATOM 1465 C C . ARG A 1 183 ? 2.959 21.020 25.984 1.00 39.69 183 ARG A C 1
ATOM 1467 O O . ARG A 1 183 ? 2.561 19.962 25.514 1.00 39.69 183 ARG A O 1
ATOM 1474 N N . ILE A 1 184 ? 4.044 21.641 25.531 1.00 41.44 184 ILE A N 1
ATOM 1475 C CA . ILE A 1 184 ? 5.099 20.952 24.787 1.00 41.44 184 ILE A CA 1
ATOM 1476 C C . ILE A 1 184 ? 5.846 20.094 25.809 1.00 41.44 184 ILE A C 1
ATOM 1478 O O . ILE A 1 184 ? 6.562 20.631 26.655 1.00 41.44 184 ILE A O 1
ATOM 1482 N N . VAL A 1 185 ? 5.687 18.772 25.749 1.00 39.97 185 VAL A N 1
ATOM 1483 C CA . VAL A 1 185 ? 6.567 17.854 26.479 1.00 39.97 185 VAL A CA 1
ATOM 1484 C C . VAL A 1 185 ? 7.557 17.263 25.485 1.00 39.97 185 VAL A C 1
ATOM 1486 O O . VAL A 1 185 ? 7.186 16.643 24.492 1.00 39.97 185 VAL A O 1
ATOM 1489 N N . ARG A 1 186 ? 8.831 17.556 25.751 1.00 34.44 186 ARG A N 1
ATOM 1490 C CA . ARG A 1 186 ? 10.025 17.073 25.059 1.00 34.44 186 ARG A CA 1
ATOM 1491 C C . ARG A 1 186 ? 10.022 15.544 24.977 1.00 34.44 186 ARG A C 1
ATOM 1493 O O . ARG A 1 186 ? 10.005 14.891 26.015 1.00 34.44 186 ARG A O 1
ATOM 1500 N N . ALA A 1 187 ? 10.155 14.997 23.773 1.00 34.56 187 ALA A N 1
ATOM 1501 C CA . ALA A 1 187 ? 10.768 13.688 23.582 1.00 34.56 187 ALA A CA 1
ATOM 1502 C C . ALA A 1 187 ? 12.273 13.919 23.388 1.00 34.56 187 ALA A C 1
ATOM 1504 O O . ALA A 1 187 ? 12.704 14.483 22.380 1.00 34.56 187 ALA A O 1
ATOM 1505 N N . GLU A 1 188 ? 13.071 13.571 24.396 1.00 35.25 188 GLU A N 1
ATOM 1506 C CA . GLU A 1 188 ? 14.526 13.531 24.284 1.00 35.25 188 GLU A CA 1
ATOM 1507 C C . GLU A 1 188 ? 14.920 12.402 23.325 1.00 35.25 188 GLU A C 1
ATOM 1509 O O . GLU A 1 188 ? 14.843 11.220 23.648 1.00 35.25 188 GLU A O 1
ATOM 1514 N N . VAL A 1 189 ? 15.349 12.780 22.123 1.00 38.34 189 VAL A N 1
ATOM 1515 C CA . VAL A 1 189 ? 16.022 11.889 21.178 1.00 38.34 189 VAL A CA 1
ATOM 1516 C C . VAL A 1 189 ? 17.467 11.730 21.649 1.00 38.34 189 VAL A C 1
ATOM 1518 O O . VAL A 1 189 ? 18.306 12.603 21.430 1.00 38.34 189 VAL A O 1
ATOM 1521 N N . HIS A 1 190 ? 17.767 10.613 22.309 1.00 35.31 190 HIS A N 1
ATOM 1522 C CA . HIS A 1 190 ? 19.139 10.182 22.573 1.00 35.31 190 HIS A CA 1
ATOM 1523 C C . HIS A 1 190 ? 19.658 9.398 21.357 1.00 35.31 190 HIS A C 1
ATOM 1525 O O . HIS A 1 190 ? 19.753 8.175 21.379 1.00 35.31 190 HIS A O 1
ATOM 1531 N N . VAL A 1 191 ? 19.971 10.102 20.265 1.00 39.34 191 VAL A N 1
ATOM 1532 C CA . VAL A 1 191 ? 20.765 9.531 19.167 1.00 39.34 191 VAL A CA 1
ATOM 1533 C C . VAL A 1 191 ? 22.215 9.928 19.404 1.00 39.34 191 VAL A C 1
ATOM 1535 O O . VAL A 1 191 ? 22.594 11.097 19.318 1.00 39.34 191 VAL A O 1
ATOM 1538 N N . GLY A 1 192 ? 23.004 8.927 19.789 1.00 34.94 192 GLY A N 1
ATOM 1539 C CA . GLY A 1 192 ? 24.438 9.036 19.995 1.00 34.94 192 GLY A CA 1
ATOM 1540 C C . GLY A 1 192 ? 25.154 9.479 18.722 1.00 34.94 192 GLY A C 1
ATOM 1541 O O . GLY A 1 192 ? 24.882 8.996 17.628 1.00 34.94 192 GLY A O 1
ATOM 1542 N N . ARG A 1 193 ? 26.091 10.409 18.908 1.00 37.09 193 ARG A N 1
ATOM 1543 C CA . ARG A 1 193 ? 27.118 10.781 17.935 1.00 37.09 193 ARG A CA 1
ATOM 1544 C C . ARG A 1 193 ? 27.948 9.557 17.551 1.00 37.09 193 ARG A C 1
ATOM 1546 O O . ARG A 1 193 ? 28.551 8.978 18.453 1.00 37.09 193 ARG A O 1
ATOM 1553 N N . ILE A 1 194 ? 28.073 9.288 16.252 1.00 36.72 194 ILE A N 1
ATOM 1554 C CA . ILE A 1 194 ? 29.336 8.945 15.575 1.00 36.72 194 ILE A CA 1
ATOM 1555 C C . ILE A 1 194 ? 29.285 9.579 14.186 1.00 36.72 194 ILE A C 1
ATOM 1557 O O . ILE A 1 194 ? 28.231 9.428 13.531 1.00 36.72 194 ILE A O 1
#

Secondary structure (DSSP, 8-state):
-----TTS-HHHHHHHHHHTTTTHHHH----GGG---HHHHHHHHHHHHHIIIIIISTT-HHHHHHHHHHHHHHHT-SHHHHHHTT----EE-TTT-PEE-----HHHHHHHHHHHHHHHHHHHH-TT---HHHHHHHGGG--SHHHHHHHHHHHHHHHHHHHHHHHHHHHS----------------------

Radius of gyration: 22.2 Å; chains: 1; bounding box: 47×63×56 Å

InterPro domains:
  IPR006674 HD domain [PF13023] (5-138)
  IPR039356 5'-deoxynucleotidase YfbR/HDDC2 [PTHR11845] (2-85)

Foldseek 3Di:
DQDPDPVDPVVLLVLLLVQQCVLCVPVPPCDPVNPQDPVRVVVSSLVSLCCCLCPVVVVPPVSVVSNVSNVCLVVQPDPSSCLNCQPFDQDQDPPPRDTDGPRSCVSLLVVLLVQLVVQLVVCVVPVVDDDVVSLVVRLVPRDDPVSVVVSVVSVVVSVVVVVVSVVVVVVDDDDDDDDDDDDDDDDDDPDDDD

Organism: Sanghuangporus baumii (NCBI:txid108892)

pLDDT: mean 80.91, std 19.3, range [34.44, 98.31]